Protein 2QJC (pdb70)

Solvent-accessible surface area: 10169 Å² total

Sequence (219 aa):
YANVVTLPNVTGRVIIVGDIHGCRAQLEDLLRAVSFKQGSDTLVAVGDLVNKGPDSFGVVRLLKRLGAYSVLGNHDAKLLKLVKKLSLAPLAQSIPTDVETYLSQLPHIIRIPAHNVVAHAGLHPQRPVDRQYEDEVTTRNLIEKVTLTATEETNDGGKPWASWRGPETVVFGHDARRGLQEQYKPLAIGLDSRCVYGGRLSAAVFPGGCIISVPGWNG

CATH classification: 3.60.21.10

Nearest PDB structures (foldseek):
  2qjc-assembly1_A  TM=1.005E+00  e=2.134E-47  Trypanosoma brucei
  2dfj-assembly1_B  TM=8.388E-01  e=1.064E-12  Shigella flexneri 2a
  1g5b-assembly2_B  TM=6.734E-01  e=1.257E-10  Lambdavirus lambda
  7zr5-assembly1_P  TM=6.415E-01  e=4.224E-07  Homo sapiens
  3icf-assembly1_B  TM=6.037E-01  e=2.418E-07  Saccharomyces cerevisiae

B-factor: mean 34.61, std 9.11, range [14.85, 97.47]

Radius of gyration: 16.24 Å; Cα contacts (8 Å, |Δi|>4): 522; chains: 1; bounding box: 41×39×41 Å

Foldseek 3Di:
DFFEAEDAPPQFKEKEWAAQAQVVVFVVVVCVQVVPDQVGYAYEYQENLHHLYD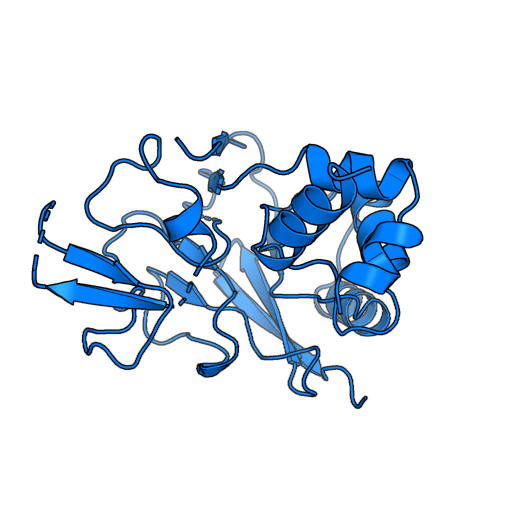GSPVSQVVCVVSVHAYAYAVLLVVLLVCLVVCVSCVVSVPDDDVSSVSSVPHTQYYHYPSQLEHGAQDFQQVDDPVPTDDVQRRAFFWPADVRIDGDNDCVVPGDGRLVHDDVGEYEYEHPCVVAWDDPNPPNYTYQHNPQSVFGWMWMFMPPVRDITIDTHDPD

Organism: Trypanosoma brucei brucei (strain 927/4 GUTat10.1) (NCBI:txid185431)

Structure (mmCIF, N/CA/C/O backbone):
data_2QJC
#
_entry.id   2QJC
#
_cell.length_a   45.662
_cell.length_b   62.207
_cell.length_c   81.296
_cell.angle_alpha   90.00
_cell.angle_beta   90.00
_cell.angle_gamma   90.00
#
_symmetry.space_group_name_H-M   'P 21 21 21'
#
loop_
_entity.id
_entity.type
_entity.pdbx_description
1 polymer 'Diadenosine tetraphosphatase, putative'
2 non-polymer 'MANGANESE (II) ION'
3 non-polymer 'PHOSPHATE ION'
4 water water
#
loop_
_atom_site.group_PDB
_atom_site.id
_atom_site.type_symbol
_atom_site.label_atom_id
_atom_site.label_alt_id
_atom_site.label_comp_id
_atom_site.label_asym_id
_atom_site.label_entity_id
_atom_site.label_seq_id
_atom_site.pdbx_PDB_ins_code
_atom_site.Cartn_x
_atom_site.Cartn_y
_atom_site.Cartn_z
_atom_site.occupancy
_atom_site.B_iso_or_equiv
_atom_site.auth_seq_id
_atom_site.auth_comp_id
_atom_site.auth_asym_id
_atom_site.auth_atom_id
_atom_site.pdbx_PDB_model_num
ATOM 1 N N . TYR A 1 8 ? 12.446 41.284 35.520 1.00 46.61 8 TYR A N 1
ATOM 2 C CA . TYR A 1 8 ? 11.404 40.809 34.565 1.00 45.42 8 TYR A CA 1
ATOM 3 C C . TYR A 1 8 ? 12.026 40.330 33.251 1.00 43.87 8 TYR A C 1
ATOM 4 O O . TYR A 1 8 ? 13.250 40.334 33.084 1.00 43.56 8 TYR A O 1
ATOM 13 N N . ALA A 1 9 ? 11.166 39.927 32.320 1.00 41.08 9 ALA A N 1
ATOM 14 C CA . ALA A 1 9 ? 11.593 39.455 31.006 1.00 38.57 9 ALA A CA 1
ATOM 15 C C . ALA A 1 9 ? 12.274 40.582 30.229 1.00 36.05 9 ALA A C 1
ATOM 16 O O . ALA A 1 9 ? 11.846 41.733 30.284 1.00 33.91 9 ALA A O 1
ATOM 18 N N . ASN A 1 10 ? 13.326 40.239 29.494 1.00 36.63 10 ASN A N 1
ATOM 19 C CA . ASN A 1 10 ? 14.089 41.219 28.719 1.00 37.95 10 ASN A CA 1
ATOM 20 C C . ASN A 1 10 ? 13.449 41.585 27.378 1.00 37.11 10 ASN A C 1
ATOM 21 O O . ASN A 1 10 ? 13.119 40.709 26.568 1.00 36.90 10 ASN A O 1
ATOM 26 N N . VAL A 1 11 ? 13.294 42.890 27.157 1.00 34.91 11 VAL A N 1
ATOM 27 C CA . VAL A 1 11 ? 12.679 43.430 25.945 1.00 33.93 11 VAL A CA 1
ATOM 28 C C . VAL A 1 11 ? 13.640 44.191 25.022 1.00 34.08 11 VAL A C 1
ATOM 29 O O . VAL A 1 11 ? 14.401 45.049 25.467 1.00 33.96 11 VAL A O 1
ATOM 33 N N . VAL A 1 12 ? 13.585 43.870 23.732 1.00 33.66 12 VAL A N 1
ATOM 34 C CA . VAL A 1 12 ? 14.412 44.524 22.718 1.00 32.90 12 VAL A CA 1
ATOM 35 C C . VAL A 1 12 ? 13.482 45.241 21.732 1.00 32.84 12 VAL A C 1
ATOM 36 O O . VAL A 1 12 ? 12.501 44.661 21.263 1.00 32.56 12 VAL A O 1
ATOM 40 N N . THR A 1 13 ? 13.783 46.502 21.435 1.00 32.20 13 THR A N 1
ATOM 41 C CA . THR A 1 13 ? 12.972 47.292 20.512 1.00 32.05 13 THR A CA 1
ATOM 42 C C . THR A 1 13 ? 13.747 47.681 19.249 1.00 32.42 13 THR A C 1
ATOM 43 O O . THR A 1 13 ? 14.886 48.139 19.323 1.00 30.70 13 THR A O 1
ATOM 47 N N . LEU A 1 14 ? 13.113 47.498 18.093 1.00 32.17 14 LEU A N 1
ATOM 48 C CA . LEU A 1 14 ? 13.733 47.805 16.806 1.00 32.82 14 LEU A CA 1
ATOM 49 C C . LEU A 1 14 ? 12.937 48.856 16.011 1.00 32.49 14 LEU A C 1
ATOM 50 O O . LEU A 1 14 ? 12.252 48.532 15.039 1.00 31.96 14 LEU A O 1
ATOM 55 N N . PRO A 1 15 ? 13.022 50.134 16.418 1.00 32.63 15 PRO A N 1
ATOM 56 C CA . PRO A 1 15 ? 12.302 51.216 15.740 1.00 33.65 15 PRO A CA 1
ATOM 57 C C . PRO A 1 15 ? 12.696 51.481 14.289 1.00 34.80 15 PRO A C 1
ATOM 58 O O . PRO A 1 15 ? 11.876 51.949 13.494 1.00 33.62 15 PRO A O 1
ATOM 62 N N . ASN A 1 16 ? 13.942 51.167 13.947 1.00 36.19 16 ASN A N 1
ATOM 63 C CA . ASN A 1 16 ? 14.460 51.396 12.601 1.00 37.93 16 ASN A CA 1
ATOM 64 C C . ASN A 1 16 ? 14.113 50.326 11.568 1.00 37.87 16 ASN A C 1
ATOM 65 O O . ASN A 1 16 ? 14.347 50.523 10.378 1.00 39.22 16 ASN A O 1
ATOM 70 N N . VAL A 1 17 ? 13.571 49.194 12.007 1.00 36.76 17 VAL A N 1
ATOM 71 C CA . VAL A 1 17 ? 13.213 48.135 11.063 1.00 34.52 17 VAL A CA 1
ATOM 72 C C . VAL A 1 17 ? 11.865 48.448 10.419 1.00 34.70 17 VAL A C 1
ATOM 73 O O . VAL A 1 17 ? 10.807 48.130 10.965 1.00 34.44 17 VAL A O 1
ATOM 77 N N . THR A 1 18 ? 11.921 49.081 9.251 1.00 34.31 18 THR A N 1
ATOM 78 C CA . THR A 1 18 ? 10.728 49.475 8.507 1.00 34.91 18 THR A CA 1
ATOM 79 C C . THR A 1 18 ? 10.579 48.687 7.207 1.00 34.12 18 THR A C 1
ATOM 80 O O . THR A 1 18 ? 9.578 48.816 6.507 1.00 35.12 18 THR A O 1
ATOM 84 N N . GLY A 1 19 ? 11.586 47.884 6.881 1.00 33.47 19 GLY A N 1
ATOM 85 C CA . GLY A 1 19 ? 11.517 47.082 5.678 1.00 30.09 19 GLY A CA 1
ATOM 86 C C . GLY A 1 19 ? 10.669 45.847 5.928 1.00 30.06 19 GLY A C 1
ATOM 87 O O . GLY A 1 19 ? 9.948 45.764 6.923 1.00 27.58 19 GLY A O 1
ATOM 88 N N . ARG A 1 20 ? 10.757 44.885 5.019 1.00 28.94 20 ARG A N 1
ATOM 89 C CA . ARG A 1 20 ? 10.008 43.641 5.109 1.00 29.11 20 ARG A CA 1
ATOM 90 C C . ARG A 1 20 ? 10.532 42.781 6.270 1.00 28.70 20 ARG A C 1
ATOM 91 O O . ARG A 1 20 ? 11.745 42.622 6.440 1.00 30.71 20 ARG A O 1
ATOM 99 N N . VAL A 1 21 ? 9.618 42.227 7.067 1.00 27.91 21 VAL A N 1
ATOM 100 C CA . VAL A 1 21 ? 10.004 41.400 8.209 1.00 26.19 21 VAL A CA 1
ATOM 101 C C . VAL A 1 21 ? 9.400 39.996 8.148 1.00 26.63 21 VAL A C 1
ATOM 102 O O . VAL A 1 21 ? 8.206 39.828 7.923 1.00 24.59 21 VAL A O 1
ATOM 106 N N . ILE A 1 22 ? 10.246 38.992 8.365 1.00 28.04 22 ILE A N 1
ATOM 107 C CA . ILE A 1 22 ? 9.830 37.601 8.321 1.00 26.46 22 ILE A CA 1
ATOM 108 C C . ILE A 1 22 ? 9.998 36.958 9.701 1.00 25.34 22 ILE A C 1
ATOM 109 O O . ILE A 1 22 ? 11.094 36.906 10.249 1.00 27.03 22 ILE A O 1
ATOM 114 N N . ILE A 1 23 ? 8.890 36.485 10.257 1.00 23.70 23 ILE A N 1
ATOM 115 C CA . ILE A 1 23 ? 8.874 35.865 11.577 1.00 22.56 23 ILE A CA 1
ATOM 116 C C . ILE A 1 23 ? 8.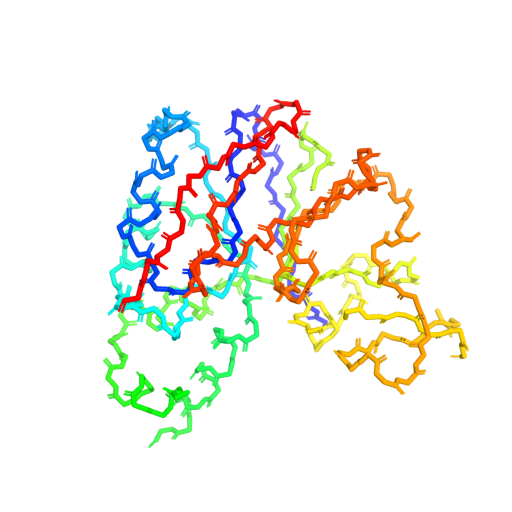540 34.383 11.423 1.00 22.06 23 ILE A C 1
ATOM 117 O O . ILE A 1 23 ? 7.484 34.022 10.876 1.00 18.89 23 ILE A O 1
ATOM 122 N N . VAL A 1 24 ? 9.442 33.532 11.909 1.00 21.38 24 VAL A N 1
ATOM 123 C CA . VAL A 1 24 ? 9.283 32.082 11.778 1.00 21.96 24 VAL A CA 1
ATOM 124 C C . VAL A 1 24 ? 8.980 31.315 13.067 1.00 20.16 24 VAL A C 1
ATOM 125 O O . VAL A 1 24 ? 9.445 31.680 14.147 1.00 22.03 24 VAL A O 1
ATOM 129 N N . GLY A 1 25 ? 8.168 30.265 12.929 1.00 21.45 25 GLY A N 1
ATOM 130 C CA . GLY A 1 25 ? 7.767 29.436 14.057 1.00 21.03 25 GLY A CA 1
ATOM 131 C C . GLY A 1 25 ? 8.853 28.511 14.578 1.00 23.28 25 GLY A C 1
ATOM 132 O O . GLY A 1 25 ? 9.997 28.565 14.116 1.00 22.65 25 GLY A O 1
ATOM 133 N N . ASP A 1 26 ? 8.492 27.652 15.533 1.00 23.75 26 ASP A N 1
ATOM 134 C CA . ASP A 1 26 ? 9.447 26.728 16.154 1.00 25.35 26 ASP A CA 1
ATOM 135 C C . ASP A 1 26 ? 10.250 25.931 15.124 1.00 24.31 26 ASP A C 1
ATOM 136 O O . ASP A 1 26 ? 9.688 25.159 14.349 1.00 23.62 26 ASP A O 1
ATOM 141 N N . ILE A 1 27 ? 11.568 26.121 15.130 1.00 26.13 27 ILE A N 1
ATOM 142 C CA . ILE A 1 27 ? 12.456 25.423 14.194 1.00 29.15 27 ILE A CA 1
ATOM 143 C C . ILE A 1 27 ? 12.937 24.056 14.720 1.00 29.16 27 ILE A C 1
ATOM 144 O O . ILE A 1 27 ? 12.974 23.071 13.978 1.00 29.05 27 ILE A O 1
ATOM 149 N N . HIS A 1 28 ? 13.303 23.999 15.996 1.00 28.89 28 HIS A N 1
ATOM 150 C CA . HIS A 1 28 ? 13.745 22.747 16.605 1.00 32.10 28 HIS A CA 1
ATOM 151 C C . HIS A 1 28 ? 14.732 21.950 15.746 1.00 31.27 28 HIS A C 1
ATOM 152 O O . HIS A 1 28 ? 14.456 20.811 15.367 1.00 32.94 28 HIS A O 1
ATOM 159 N N . GLY A 1 29 ? 15.869 22.559 15.433 1.00 31.42 29 GLY A N 1
ATOM 160 C CA . GLY A 1 29 ? 16.887 21.887 14.644 1.00 31.63 29 GLY A CA 1
ATOM 161 C C . GLY A 1 29 ? 16.543 21.426 13.236 1.00 31.77 29 GLY A C 1
ATOM 162 O O . GLY A 1 29 ? 17.306 20.653 12.656 1.00 32.86 29 GLY A O 1
ATOM 163 N N . CYS A 1 30 ? 15.417 21.870 12.678 1.00 30.87 30 CYS A N 1
ATOM 164 C CA . CYS A 1 30 ? 15.051 21.468 11.315 1.00 31.21 30 CYS A CA 1
ATOM 165 C C . CYS A 1 30 ? 15.621 22.456 10.293 1.00 31.59 30 CYS A C 1
ATOM 166 O O . CYS A 1 30 ? 14.878 23.215 9.657 1.00 29.95 30 CYS A O 1
ATOM 169 N N . ARG A 1 31 ? 16.944 22.427 10.142 1.00 32.14 31 ARG A N 1
ATOM 170 C CA . ARG A 1 31 ? 17.663 23.319 9.227 1.00 34.23 31 ARG A CA 1
ATOM 171 C C . ARG A 1 31 ? 17.219 23.223 7.771 1.00 34.55 31 ARG A C 1
ATOM 172 O O . ARG A 1 31 ? 17.003 24.243 7.110 1.00 34.97 31 ARG A O 1
ATOM 180 N N . ALA A 1 32 ? 17.097 22.002 7.262 1.00 34.73 32 ALA A N 1
ATOM 181 C CA . ALA A 1 32 ? 16.681 21.816 5.876 1.00 36.58 32 ALA A CA 1
ATOM 182 C C . ALA A 1 32 ? 15.366 22.549 5.638 1.00 37.23 32 ALA A C 1
ATOM 183 O O . ALA A 1 32 ? 15.204 23.251 4.635 1.00 35.45 32 ALA A O 1
ATOM 185 N N . GLN A 1 33 ? 14.436 22.380 6.578 1.00 37.49 33 GLN A N 1
ATOM 186 C CA . GLN A 1 33 ? 13.122 23.010 6.512 1.00 36.75 33 GLN A CA 1
ATOM 187 C C . GLN A 1 33 ? 13.205 24.538 6.541 1.00 35.65 33 GLN A C 1
ATOM 188 O O . GLN A 1 33 ? 12.438 25.219 5.861 1.00 35.53 33 GLN A O 1
ATOM 194 N N . LEU A 1 34 ? 14.126 25.075 7.334 1.00 35.43 34 LEU A N 1
ATOM 195 C CA . LEU A 1 34 ? 14.292 26.522 7.416 1.00 34.58 34 LEU A CA 1
ATOM 196 C C . LEU A 1 34 ? 14.785 27.046 6.060 1.00 36.19 34 LEU A C 1
ATOM 197 O O . LEU A 1 34 ? 14.312 28.073 5.571 1.00 33.90 34 LEU A O 1
ATOM 202 N N . GLU A 1 35 ? 15.734 26.335 5.454 1.00 36.58 35 GLU A N 1
ATOM 203 C CA . GLU A 1 35 ? 16.260 26.734 4.148 1.00 38.19 35 GLU A CA 1
ATOM 204 C C . GLU A 1 35 ? 15.134 26.772 3.121 1.00 38.26 35 GLU A C 1
ATOM 205 O O . GLU A 1 35 ? 15.046 27.698 2.315 1.00 38.84 35 GLU A O 1
ATOM 211 N N . ASP A 1 36 ? 14.272 25.760 3.153 1.00 39.60 36 ASP A N 1
ATOM 212 C CA . ASP A 1 36 ? 13.158 25.698 2.215 1.00 40.27 36 ASP A CA 1
ATOM 213 C C . ASP A 1 36 ? 12.216 26.874 2.442 1.00 39.35 36 ASP A C 1
ATOM 214 O O . ASP A 1 36 ? 11.699 27.458 1.490 1.00 39.55 36 ASP A O 1
ATOM 219 N N . LEU A 1 37 ? 11.994 27.222 3.705 1.00 37.93 37 LEU A N 1
ATOM 220 C CA . LEU A 1 37 ? 11.105 28.332 4.024 1.00 36.16 37 LEU A CA 1
ATOM 221 C C . LEU A 1 37 ? 11.684 29.654 3.517 1.00 35.09 37 LEU A C 1
ATOM 222 O O . LEU A 1 37 ? 10.952 30.503 3.008 1.00 33.57 37 LEU A O 1
ATOM 227 N N . LEU A 1 38 ? 12.995 29.826 3.653 1.00 34.71 38 LEU A N 1
ATOM 228 C CA . LEU A 1 38 ? 13.636 31.052 3.197 1.00 35.89 38 LEU A CA 1
ATOM 229 C C . LEU A 1 38 ? 13.488 31.204 1.683 1.00 38.20 38 LEU A C 1
ATOM 230 O O . LEU A 1 38 ? 13.255 32.312 1.180 1.00 38.49 38 LEU A O 1
ATOM 235 N N . ARG A 1 39 ? 13.620 30.094 0.957 1.00 37.71 39 ARG A N 1
ATOM 236 C CA . ARG A 1 39 ? 13.443 30.119 -0.491 1.00 37.56 39 ARG A CA 1
ATOM 237 C C . ARG A 1 39 ? 11.968 30.365 -0.773 1.00 38.08 39 ARG A C 1
ATOM 238 O O . ARG A 1 39 ? 11.614 31.036 -1.742 1.00 38.86 39 ARG A O 1
ATOM 246 N N . ALA A 1 40 ? 11.111 29.823 0.089 1.00 37.76 40 ALA A N 1
ATOM 247 C CA . ALA A 1 40 ? 9.668 29.966 -0.064 1.00 38.93 40 ALA A CA 1
ATOM 248 C C . ALA A 1 40 ? 9.149 31.398 0.122 1.00 40.61 40 ALA A C 1
ATOM 249 O O . ALA A 1 40 ? 8.018 31.705 -0.269 1.00 40.90 40 ALA A O 1
ATOM 251 N N . VAL A 1 41 ? 9.952 32.270 0.723 1.00 40.63 41 VAL A N 1
ATOM 252 C CA . VAL A 1 41 ? 9.523 33.655 0.915 1.00 41.20 41 VAL A CA 1
ATOM 253 C C . VAL A 1 41 ? 10.409 34.601 0.113 1.00 42.54 41 VAL A C 1
ATOM 254 O O . VAL A 1 41 ? 10.209 35.816 0.133 1.00 43.08 41 VAL A O 1
ATOM 258 N N . SER A 1 42 ? 11.393 34.034 -0.582 1.00 42.93 42 SER A N 1
ATOM 259 C CA . SER A 1 42 ? 12.323 34.816 -1.390 1.00 43.86 42 SER A CA 1
ATOM 260 C C . SER A 1 42 ? 13.107 35.775 -0.502 1.00 43.42 42 SER A C 1
ATOM 261 O O . SER A 1 42 ? 13.179 36.977 -0.769 1.00 41.91 42 SER A O 1
ATOM 264 N N . PHE A 1 43 ? 13.691 35.222 0.557 1.00 42.93 43 PHE A N 1
ATOM 265 C CA . PHE A 1 43 ? 14.480 35.984 1.516 1.00 41.07 43 PHE A CA 1
ATOM 266 C C . PHE A 1 43 ? 15.643 36.695 0.827 1.00 42.71 43 PHE A C 1
ATOM 267 O O . PHE A 1 43 ? 16.429 36.070 0.114 1.00 40.70 43 PHE A O 1
ATOM 275 N N . LYS A 1 44 ? 15.754 38.003 1.055 1.00 43.81 44 LYS A N 1
ATOM 276 C CA . LYS A 1 44 ? 16.819 38.798 0.451 1.00 44.31 44 LYS A CA 1
ATOM 277 C C . LYS A 1 44 ? 17.725 39.380 1.521 1.00 43.22 44 LYS A C 1
ATOM 278 O O . LYS A 1 44 ? 17.457 40.457 2.057 1.00 43.30 44 LYS A O 1
ATOM 284 N N . GLN A 1 45 ? 18.797 38.665 1.835 1.00 42.68 45 GLN A N 1
ATOM 285 C CA . GLN A 1 45 ? 19.742 39.114 2.849 1.00 44.16 45 GLN A CA 1
ATOM 286 C C . GLN A 1 45 ? 20.099 40.584 2.639 1.00 43.48 45 GLN A C 1
ATOM 287 O O . GLN A 1 45 ? 20.186 41.055 1.507 1.00 43.76 45 GLN A O 1
ATOM 293 N N . GLY A 1 46 ? 20.307 41.308 3.732 1.00 43.68 46 GLY A N 1
ATOM 294 C CA . GLY A 1 46 ? 20.646 42.715 3.623 1.00 43.52 46 GLY A CA 1
ATOM 295 C C . GLY A 1 46 ? 19.411 43.583 3.464 1.00 43.46 46 GLY A C 1
ATOM 296 O O . GLY A 1 46 ? 19.432 44.767 3.794 1.00 43.80 46 GLY A O 1
ATOM 297 N N . SER A 1 47 ? 18.337 42.994 2.947 1.00 44.19 47 SER A N 1
ATOM 298 C CA . SER A 1 47 ? 17.080 43.708 2.748 1.00 43.83 47 SER A CA 1
ATOM 299 C C . SER A 1 47 ? 16.064 43.324 3.814 1.00 42.36 47 SER A C 1
ATOM 300 O O . SER A 1 47 ? 15.655 44.155 4.626 1.00 43.00 47 SER A O 1
ATOM 303 N N . ASP A 1 48 ? 15.648 42.062 3.804 1.00 40.65 48 ASP A N 1
ATOM 304 C CA . ASP A 1 48 ? 14.677 41.584 4.780 1.00 37.36 48 ASP A CA 1
ATOM 305 C C . ASP A 1 48 ? 15.329 41.358 6.137 1.00 35.68 48 ASP A C 1
ATOM 306 O O . ASP A 1 48 ? 16.552 41.247 6.248 1.00 33.65 48 ASP A O 1
ATOM 311 N N . THR A 1 49 ? 14.492 41.296 7.166 1.00 33.95 49 THR A N 1
ATOM 312 C CA . THR A 1 49 ? 14.950 41.047 8.521 1.00 31.76 49 THR A CA 1
ATOM 313 C C . THR A 1 49 ? 14.254 39.762 8.939 1.00 31.45 49 THR A C 1
ATOM 314 O O . THR A 1 49 ? 13.061 39.581 8.683 1.00 31.39 49 THR A O 1
ATOM 318 N N . LEU A 1 50 ? 15.001 38.861 9.559 1.00 29.48 50 LEU A N 1
ATOM 319 C CA . LEU A 1 50 ? 14.438 37.589 9.990 1.00 29.06 50 LEU A CA 1
ATOM 320 C C . LEU A 1 50 ? 14.347 37.546 11.515 1.00 25.71 50 LEU A C 1
ATOM 321 O O . LEU A 1 50 ? 15.277 37.957 12.210 1.00 22.79 50 LEU A O 1
ATOM 326 N N . VAL A 1 51 ? 13.216 37.073 12.029 1.00 23.62 51 VAL A N 1
ATOM 327 C CA . VAL A 1 51 ? 13.022 36.967 13.478 1.00 24.08 51 VAL A CA 1
ATOM 328 C C . VAL A 1 51 ? 12.393 35.616 13.835 1.00 22.02 51 VAL A C 1
ATOM 329 O O . VAL A 1 51 ? 11.324 35.279 13.333 1.00 23.08 51 VAL A O 1
ATOM 333 N N . ALA A 1 52 ? 13.059 34.846 14.692 1.00 21.10 52 ALA A N 1
ATOM 334 C CA . ALA A 1 52 ? 12.543 33.546 15.127 1.00 21.17 52 ALA A CA 1
ATOM 335 C C . ALA A 1 52 ? 11.764 33.681 16.436 1.00 21.67 52 ALA A C 1
ATOM 336 O O . ALA A 1 52 ? 12.010 34.598 17.217 1.00 22.50 52 ALA A O 1
ATOM 338 N N . VAL A 1 53 ? 10.827 32.767 16.677 1.00 24.03 53 VAL A N 1
ATOM 339 C CA . VAL A 1 53 ? 10.034 32.795 17.905 1.00 21.24 53 VAL A CA 1
ATOM 340 C C . VAL A 1 53 ? 10.705 31.973 19.018 1.00 22.16 53 VAL A C 1
ATOM 341 O O . VAL A 1 53 ? 10.169 31.832 20.120 1.00 20.34 53 VAL A O 1
ATOM 345 N N . GLY A 1 54 ? 11.884 31.432 18.729 1.00 22.77 54 GLY A N 1
ATOM 346 C CA . GLY A 1 54 ? 12.580 30.652 19.735 1.00 21.99 54 GLY A CA 1
ATOM 347 C C . GLY A 1 54 ? 12.406 29.160 19.550 1.00 22.94 54 GLY A C 1
ATOM 348 O O . GLY A 1 54 ? 11.668 28.725 18.667 1.00 22.21 54 GLY A O 1
ATOM 349 N N . ASP A 1 55 ? 13.066 28.379 20.403 1.00 23.03 55 ASP A N 1
ATOM 350 C CA . ASP A 1 55 ? 13.016 26.924 20.316 1.00 24.01 55 ASP A CA 1
ATOM 351 C C . ASP A 1 55 ? 13.751 26.556 19.036 1.00 24.27 55 ASP A C 1
ATOM 352 O O . ASP A 1 55 ? 13.219 25.890 18.146 1.00 26.42 55 ASP A O 1
ATOM 357 N N . LEU A 1 56 ? 14.993 27.021 18.964 1.00 26.13 56 LEU A N 1
ATOM 358 C CA . LEU A 1 56 ? 15.863 26.784 17.823 1.00 27.58 56 LEU A CA 1
ATOM 359 C C . LEU A 1 56 ? 16.482 25.390 17.861 1.00 28.23 56 LEU A C 1
ATOM 360 O O . LEU A 1 56 ? 16.860 24.834 16.823 1.00 27.92 56 LEU A O 1
ATOM 365 N N . VAL A 1 57 ? 16.566 24.827 19.062 1.00 27.48 57 VAL A N 1
ATOM 366 C CA . VAL A 1 57 ? 17.190 23.523 19.258 1.00 30.24 57 VAL A CA 1
ATOM 367 C C . VAL A 1 57 ? 16.289 22.390 19.759 1.00 30.68 57 VAL A C 1
ATOM 368 O O . VAL A 1 57 ? 15.081 22.559 19.973 1.00 29.79 57 VAL A O 1
ATOM 372 N N . ASN A 1 58 ? 16.918 21.230 19.940 1.00 31.44 58 ASN A N 1
ATOM 373 C CA . ASN A 1 58 ? 16.269 20.021 20.437 1.00 31.92 58 ASN A CA 1
ATOM 374 C C . ASN A 1 58 ? 15.272 19.399 19.460 1.00 32.44 58 ASN A C 1
ATOM 375 O O . ASN A 1 58 ? 14.647 20.096 18.654 1.00 29.74 58 ASN A O 1
ATOM 380 N N . LYS A 1 59 ? 15.154 18.074 19.543 1.00 31.13 59 LYS A N 1
ATOM 381 C CA . LYS A 1 59 ? 14.251 17.267 18.716 1.00 33.78 59 LYS A CA 1
ATOM 382 C C . LYS A 1 59 ? 14.674 17.079 17.257 1.00 33.36 59 LYS A C 1
ATOM 383 O O . LYS A 1 59 ? 14.643 15.962 16.738 1.00 31.53 59 LYS A O 1
ATOM 389 N N . GLY A 1 60 ? 15.051 18.172 16.601 1.00 33.90 60 GLY A N 1
ATOM 390 C CA . GLY A 1 60 ? 15.459 18.108 15.207 1.00 35.02 60 GLY A CA 1
ATOM 391 C C . GLY A 1 60 ? 16.832 17.507 14.975 1.00 35.17 60 GLY A C 1
ATOM 392 O O . GLY A 1 60 ? 17.607 17.343 15.917 1.00 34.44 60 GLY A O 1
ATOM 393 N N . PRO A 1 61 ? 17.169 17.180 13.719 1.00 35.80 61 PRO A N 1
ATOM 394 C CA . PRO A 1 61 ? 18.469 16.587 13.387 1.00 36.34 61 PRO A CA 1
ATOM 395 C C . PRO A 1 61 ? 19.685 17.505 13.502 1.00 36.71 61 PRO A C 1
ATOM 396 O O . PRO A 1 61 ? 20.780 17.043 13.826 1.00 36.78 61 PRO A O 1
ATOM 400 N N . ASP A 1 62 ? 19.510 18.801 13.262 1.00 37.23 62 ASP A N 1
ATOM 401 C CA . ASP A 1 62 ? 20.653 19.701 13.332 1.00 36.91 62 ASP A CA 1
ATOM 402 C C . ASP A 1 62 ? 20.451 21.008 14.102 1.00 38.24 62 ASP A C 1
ATOM 403 O O . ASP A 1 62 ? 20.287 22.077 13.505 1.00 37.64 62 ASP A O 1
ATOM 408 N N . SER A 1 63 ? 20.493 20.921 15.431 1.00 36.78 63 SER A N 1
ATOM 409 C CA . SER A 1 63 ? 20.326 22.099 16.276 1.00 36.28 63 SER A CA 1
ATOM 410 C C . SER A 1 63 ? 21.427 23.128 16.037 1.00 36.37 63 SER A C 1
ATOM 411 O O . SER A 1 63 ? 21.154 24.320 15.906 1.00 35.88 63 SER A O 1
ATOM 414 N N . PHE A 1 64 ? 22.668 22.656 15.976 1.00 35.91 64 PHE A N 1
ATOM 415 C CA . PHE A 1 64 ? 23.819 23.529 15.779 1.00 36.16 64 PHE A CA 1
ATOM 416 C C . PHE A 1 64 ? 23.831 24.287 14.451 1.00 35.68 64 PHE A C 1
ATOM 417 O O . PHE A 1 64 ? 24.195 25.464 14.407 1.00 34.34 64 PHE A O 1
ATOM 425 N N . GLY A 1 65 ? 23.433 23.615 13.376 1.00 35.61 65 GLY A N 1
ATOM 426 C CA . GLY A 1 65 ? 23.407 24.258 12.075 1.00 36.26 65 GLY A CA 1
ATOM 427 C C . GLY A 1 65 ? 22.359 25.351 12.006 1.00 36.76 65 GLY A C 1
ATOM 428 O O . GLY A 1 65 ? 22.561 26.383 11.363 1.00 37.32 65 GLY A O 1
ATOM 429 N N . VAL A 1 66 ? 21.233 25.119 12.674 1.00 35.50 66 VAL A N 1
ATOM 430 C CA . VAL A 1 66 ? 20.140 26.080 12.713 1.00 32.61 66 VAL A CA 1
ATOM 431 C C . VAL A 1 66 ? 20.599 27.397 13.316 1.00 31.98 66 VAL A C 1
ATOM 432 O O . VAL A 1 66 ? 20.343 28.469 12.764 1.00 32.66 66 VAL A O 1
ATOM 436 N N . VAL A 1 67 ? 21.282 27.304 14.451 1.00 30.64 67 VAL A N 1
ATOM 437 C CA . VAL A 1 67 ? 21.752 28.478 15.162 1.00 31.05 67 VAL A CA 1
ATOM 438 C C . VAL A 1 67 ? 22.859 29.218 14.432 1.00 33.18 67 VAL A C 1
ATOM 439 O O . VAL A 1 67 ? 22.913 30.450 14.467 1.00 33.83 67 VAL A O 1
ATOM 443 N N . ARG A 1 68 ? 23.734 28.472 13.764 1.00 34.59 68 ARG A N 1
ATOM 444 C CA . ARG A 1 68 ? 24.831 29.078 13.014 1.00 36.67 68 ARG A CA 1
ATOM 445 C C . ARG A 1 68 ? 24.329 29.765 11.748 1.00 35.12 68 ARG A C 1
ATOM 446 O O . ARG A 1 68 ? 24.890 30.766 11.316 1.00 36.86 68 ARG A O 1
ATOM 454 N N . LEU A 1 69 ? 23.277 29.217 11.154 1.00 34.29 69 LEU A N 1
ATOM 455 C CA . LEU A 1 69 ? 22.694 29.807 9.961 1.00 34.87 69 LEU A CA 1
ATOM 456 C C . LEU A 1 69 ? 22.096 31.162 10.337 1.00 35.56 69 LEU A C 1
ATOM 457 O O . LEU A 1 69 ? 22.336 32.173 9.670 1.00 34.39 69 LEU A O 1
ATOM 462 N N . LEU A 1 70 ? 21.314 31.177 11.411 1.00 37.24 70 LEU A N 1
ATOM 463 C CA . LEU A 1 70 ? 20.689 32.411 11.872 1.00 39.10 70 LEU A CA 1
ATOM 464 C C . LEU A 1 70 ? 21.746 33.456 12.219 1.00 39.85 70 LEU A C 1
ATOM 465 O O . LEU A 1 70 ? 21.556 34.651 11.965 1.00 39.56 70 LEU A O 1
ATOM 470 N N . LYS A 1 71 ? 22.860 33.003 12.789 1.00 40.83 71 LYS A N 1
ATOM 471 C CA . LYS A 1 71 ? 23.955 33.899 13.156 1.00 42.52 71 LYS A CA 1
ATOM 472 C C . LYS A 1 71 ? 24.590 34.557 11.925 1.00 43.31 71 LYS A C 1
ATOM 473 O O . LYS A 1 71 ? 24.739 35.777 11.876 1.00 41.75 71 LYS A O 1
ATOM 479 N N . ARG A 1 72 ? 24.961 33.749 10.933 1.00 44.27 72 ARG A N 1
ATOM 480 C CA . ARG A 1 72 ? 25.581 34.282 9.724 1.00 45.56 72 ARG A CA 1
ATOM 481 C C . ARG A 1 72 ? 24.623 35.209 8.979 1.00 44.47 72 ARG A C 1
ATOM 482 O O . ARG A 1 72 ? 25.057 36.107 8.257 1.00 44.80 72 ARG A O 1
ATOM 490 N N . LEU A 1 73 ? 23.321 34.995 9.154 1.00 43.41 73 LEU A N 1
ATOM 491 C CA . LEU A 1 73 ? 22.318 35.826 8.488 1.00 41.67 73 LEU A CA 1
ATOM 492 C C . LEU A 1 73 ? 22.006 37.117 9.231 1.00 39.15 73 LEU A C 1
ATOM 493 O O . LEU A 1 73 ? 21.317 37.988 8.704 1.00 40.37 73 LEU A O 1
ATOM 498 N N . GLY A 1 74 ? 22.517 37.242 10.449 1.00 37.89 74 GLY A N 1
ATOM 499 C CA . GLY A 1 74 ? 22.255 38.436 11.237 1.00 36.58 74 GLY A CA 1
ATOM 500 C C . GLY A 1 74 ? 20.828 38.433 11.761 1.00 34.32 74 GLY A C 1
ATOM 501 O O . GLY A 1 74 ? 20.305 39.461 12.190 1.00 33.20 74 GLY A O 1
ATOM 502 N N . ALA A 1 75 ? 20.208 37.258 11.736 1.00 32.55 75 ALA A N 1
ATOM 503 C CA . ALA A 1 75 ? 18.830 37.080 12.186 1.00 30.66 75 ALA A CA 1
ATOM 504 C C . ALA A 1 75 ? 18.616 37.247 13.688 1.00 29.83 75 ALA A C 1
ATOM 505 O O . ALA A 1 75 ? 19.509 36.972 14.497 1.00 29.39 75 ALA A O 1
ATOM 507 N N . TYR A 1 76 ? 17.414 37.693 14.050 1.00 28.70 76 TYR A N 1
ATOM 508 C CA . TYR A 1 76 ? 17.025 37.879 15.448 1.00 27.36 76 TYR A CA 1
ATOM 509 C C . TYR A 1 76 ? 16.206 36.680 15.922 1.00 26.71 76 TYR A C 1
ATOM 510 O O . TYR A 1 76 ? 15.769 35.852 15.123 1.00 25.51 76 TYR A O 1
ATOM 519 N N . SER A 1 77 ? 15.993 36.603 17.228 1.00 27.38 77 SER A N 1
ATOM 520 C CA . SER A 1 77 ? 15.195 35.534 17.814 1.00 25.78 77 SER A CA 1
ATOM 521 C C . SER A 1 77 ? 14.957 35.785 19.285 1.00 26.67 77 SER A C 1
ATOM 522 O O . SER A 1 77 ? 15.813 36.358 19.972 1.00 26.12 77 SER A O 1
ATOM 525 N N . VAL A 1 78 ? 13.786 35.388 19.777 1.00 24.55 78 VAL A N 1
ATOM 526 C CA . VAL A 1 78 ? 13.554 35.528 21.200 1.00 23.38 78 VAL A CA 1
ATOM 527 C C . VAL A 1 78 ? 13.935 34.178 21.779 1.00 22.68 78 VAL A C 1
ATOM 528 O O . VAL A 1 78 ? 14.215 33.225 21.032 1.00 20.55 78 VAL A O 1
ATOM 532 N N . LEU A 1 79 ? 13.973 34.101 23.104 1.00 24.80 79 LEU A N 1
ATOM 533 C CA . LEU A 1 79 ? 14.349 32.868 23.784 1.00 24.53 79 LEU A CA 1
ATOM 534 C C . LEU A 1 79 ? 13.169 31.929 23.986 1.00 25.96 79 LEU A C 1
ATOM 535 O O . LEU A 1 79 ? 12.135 32.338 24.521 1.00 24.96 79 LEU A O 1
ATOM 540 N N . GLY A 1 80 ? 13.325 30.679 23.545 1.00 24.90 80 GLY A N 1
ATOM 541 C CA . GLY A 1 80 ? 12.271 29.683 23.706 1.00 25.36 80 GLY A CA 1
ATOM 542 C C . GLY A 1 80 ? 12.506 28.906 24.996 1.00 27.66 80 GLY A C 1
ATOM 543 O O . GLY A 1 8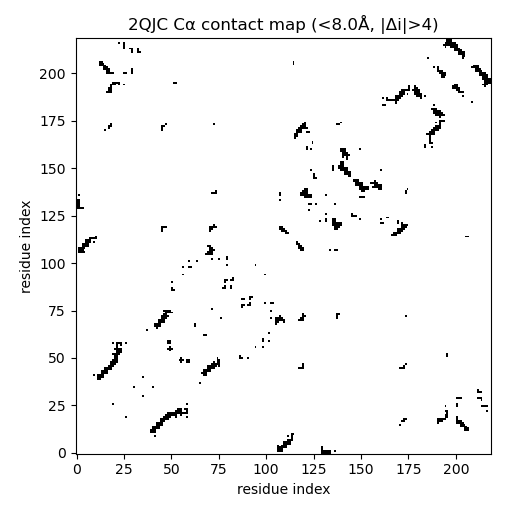0 ? 13.569 29.049 25.600 1.00 28.18 80 GLY A O 1
ATOM 544 N N . ASN A 1 81 ? 11.553 28.092 25.449 1.00 27.80 81 ASN A N 1
ATOM 545 C CA . ASN A 1 81 ? 11.796 27.383 26.705 1.00 27.40 81 ASN A CA 1
ATOM 546 C C . ASN A 1 81 ? 12.760 26.212 26.565 1.00 26.27 81 ASN A C 1
ATOM 547 O O . ASN A 1 81 ? 13.361 25.790 27.547 1.00 25.94 81 ASN A O 1
ATOM 552 N N . HIS A 1 82 ? 12.913 25.685 25.353 1.00 27.40 82 HIS A N 1
ATOM 553 C CA . HIS A 1 82 ? 13.859 24.595 25.138 1.00 27.78 82 HIS A CA 1
ATOM 554 C C . HIS A 1 82 ? 15.254 25.198 25.074 1.00 27.09 82 HIS A C 1
ATOM 555 O O . HIS A 1 82 ? 16.232 24.578 25.495 1.00 26.51 82 HIS A O 1
ATOM 562 N N . ASP A 1 83 ? 15.344 26.411 24.537 1.00 27.43 83 ASP A N 1
ATOM 563 C CA . ASP A 1 83 ? 16.622 27.101 24.470 1.00 28.74 83 ASP A CA 1
ATOM 564 C C . ASP A 1 83 ? 17.027 27.404 25.908 1.00 29.57 83 ASP A C 1
ATOM 565 O O . ASP A 1 83 ? 18.179 27.193 26.304 1.00 29.55 83 ASP A O 1
ATOM 570 N N . ALA A 1 84 ? 16.064 27.895 26.685 1.00 28.33 84 ALA A N 1
ATOM 571 C CA . ALA A 1 84 ? 16.299 28.257 28.083 1.00 29.29 84 ALA A CA 1
ATOM 572 C C . ALA A 1 84 ? 16.742 27.083 28.951 1.00 28.76 84 ALA A C 1
ATOM 573 O O . ALA A 1 84 ? 17.667 27.221 29.750 1.00 25.79 84 ALA A O 1
ATOM 575 N N . LYS A 1 85 ? 16.077 25.938 28.806 1.00 31.38 85 LYS A N 1
ATOM 576 C CA . LYS A 1 85 ? 16.424 24.764 29.602 1.00 34.02 85 LYS A CA 1
ATOM 577 C C . LYS A 1 85 ? 17.801 24.237 29.234 1.00 35.52 85 LYS A C 1
ATOM 578 O O . LYS A 1 85 ? 18.517 23.722 30.094 1.00 33.76 85 LYS A O 1
ATOM 584 N N . LEU A 1 86 ? 18.172 24.360 27.958 1.00 35.42 86 LEU A N 1
ATOM 585 C CA . LEU A 1 86 ? 19.485 23.894 27.513 1.00 35.54 86 LEU A CA 1
ATOM 586 C C . LEU A 1 86 ? 20.579 24.748 28.150 1.00 35.92 86 LEU A C 1
ATOM 587 O O . LEU A 1 86 ? 21.571 24.217 28.649 1.00 36.33 86 LEU A O 1
ATOM 592 N N . LEU A 1 87 ? 20.400 26.068 28.132 1.00 34.83 87 LEU A N 1
ATOM 593 C CA . LEU A 1 87 ? 21.385 26.968 28.728 1.00 35.94 87 LEU A CA 1
ATOM 594 C C . LEU A 1 87 ? 21.510 26.660 30.209 1.00 37.06 87 LEU A C 1
ATOM 595 O O . LEU A 1 87 ? 22.604 26.675 30.771 1.00 37.63 87 LEU A O 1
ATOM 600 N N . LYS A 1 88 ? 20.375 26.376 30.836 1.00 38.50 88 LYS A N 1
ATOM 601 C CA . LYS A 1 88 ? 20.351 26.056 32.252 1.00 40.85 88 LYS A CA 1
ATOM 602 C C . LYS A 1 88 ? 21.164 24.788 32.523 1.00 39.97 88 LYS A C 1
ATOM 603 O O . LYS A 1 88 ? 22.001 24.763 33.420 1.00 40.84 88 LYS A O 1
ATOM 609 N N . LEU A 1 89 ? 20.917 23.743 31.739 1.00 39.97 89 LEU A N 1
ATOM 610 C CA . LEU A 1 89 ? 21.628 22.477 31.892 1.00 40.55 89 LEU A CA 1
ATOM 611 C C . LEU A 1 89 ? 23.119 22.595 31.624 1.00 42.01 89 LEU A C 1
ATOM 612 O O . LEU A 1 89 ? 23.923 21.888 32.234 1.00 42.30 89 LEU A O 1
ATOM 617 N N . VAL A 1 90 ? 23.481 23.487 30.708 1.00 42.99 90 VAL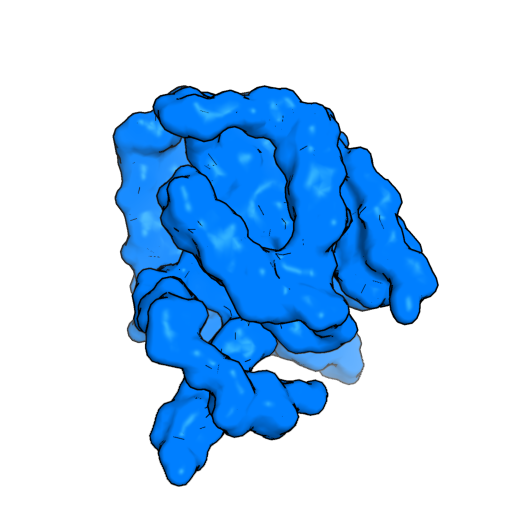 A N 1
ATOM 618 C CA . VAL A 1 90 ? 24.874 23.704 30.357 1.00 44.34 90 VAL A CA 1
ATOM 619 C C . VAL A 1 90 ? 25.614 24.426 31.474 1.00 46.86 90 VAL A C 1
ATOM 620 O O . VAL A 1 90 ? 26.683 23.987 31.906 1.00 45.77 90 VAL A O 1
ATOM 624 N N . LYS A 1 91 ? 25.044 25.528 31.951 1.00 49.95 91 LYS A N 1
ATOM 625 C CA . LYS A 1 91 ? 25.687 26.301 33.007 1.00 53.44 91 LYS A CA 1
ATOM 626 C C . LYS A 1 91 ? 25.978 25.407 34.208 1.00 55.09 91 LYS A C 1
ATOM 627 O O . LYS A 1 91 ? 26.817 25.730 35.051 1.00 56.57 91 LYS A O 1
ATOM 633 N N . LYS A 1 92 ? 25.286 24.275 34.274 1.00 57.74 92 LYS A N 1
ATOM 634 C CA . LYS A 1 92 ? 25.500 23.310 35.346 1.00 59.32 92 LYS A CA 1
ATOM 635 C C . LYS A 1 92 ? 26.726 22.495 34.926 1.00 60.61 92 LYS A C 1
ATOM 636 O O . LYS A 1 92 ? 26.671 21.267 34.829 1.00 59.53 92 LYS A O 1
ATOM 642 N N . LEU A 1 93 ? 27.817 23.212 34.651 1.00 61.27 93 LEU A N 1
ATOM 643 C CA . LEU A 1 93 ? 29.092 22.633 34.234 1.00 61.79 93 LEU A CA 1
ATOM 644 C C . LEU A 1 93 ? 29.161 21.120 34.430 1.00 62.62 93 LEU A C 1
ATOM 645 O O . LEU A 1 93 ? 30.201 20.577 34.807 1.00 63.22 93 LEU A O 1
ATOM 650 N N . SER A 1 107 ? 15.603 15.511 25.456 1.00 50.76 107 SER A N 1
ATOM 651 C CA . SER A 1 107 ? 16.964 14.990 25.503 1.00 48.64 107 SER A CA 1
ATOM 652 C C . SER A 1 107 ? 17.987 16.121 25.416 1.00 47.27 107 SER A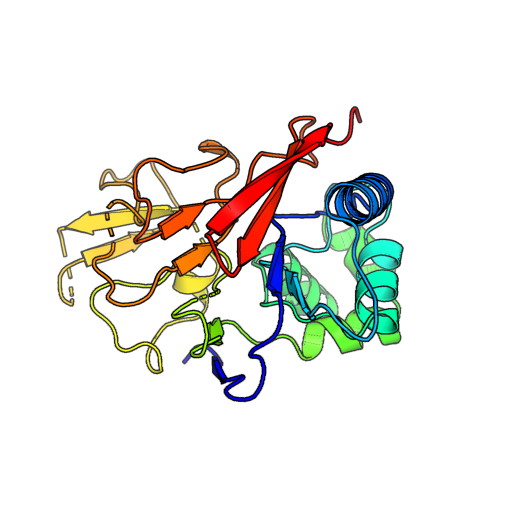 C 1
ATOM 653 O O . SER A 1 107 ? 18.873 16.114 24.560 1.00 46.71 107 SER A O 1
ATOM 656 N N . LEU A 1 108 ? 17.860 17.090 26.314 1.00 45.59 108 LEU A N 1
ATOM 657 C CA . LEU A 1 108 ? 18.769 18.225 26.336 1.00 45.53 108 LEU A CA 1
ATOM 658 C C . LEU A 1 108 ? 20.132 17.868 26.918 1.00 44.28 108 LEU A C 1
ATOM 659 O O . LEU A 1 108 ? 21.108 18.578 26.685 1.00 44.22 108 LEU A O 1
ATOM 664 N N . ALA A 1 109 ? 20.197 16.772 27.672 1.00 43.39 109 ALA A N 1
ATOM 665 C CA . ALA A 1 109 ? 21.457 16.341 28.279 1.00 42.13 109 ALA A CA 1
ATOM 666 C C . ALA A 1 109 ? 22.518 16.100 27.207 1.00 40.67 109 ALA A C 1
ATOM 667 O O . ALA A 1 109 ? 23.589 16.708 27.236 1.00 41.44 109 ALA A O 1
ATOM 669 N N . PRO A 1 110 ? 22.238 15.212 26.243 1.00 39.85 110 PRO A N 1
ATOM 670 C CA . PRO A 1 110 ? 23.223 14.951 25.187 1.00 39.72 110 PRO A CA 1
ATOM 671 C C . PRO A 1 110 ? 23.646 16.250 24.478 1.00 39.11 110 PRO A C 1
ATOM 672 O O . PRO A 1 110 ? 24.813 16.440 24.145 1.00 37.57 110 PRO A O 1
ATOM 676 N N . LEU A 1 111 ? 22.681 17.138 24.250 1.00 37.98 111 LEU A N 1
ATOM 677 C CA . LEU A 1 111 ? 22.949 18.412 23.587 1.00 36.58 111 LEU A CA 1
ATOM 678 C C . LEU A 1 111 ? 23.818 19.332 24.442 1.00 36.06 111 LEU A C 1
ATOM 679 O O . LEU A 1 111 ? 24.696 20.027 23.929 1.00 34.63 111 LEU A O 1
ATOM 684 N N . ALA A 1 112 ? 23.569 19.332 25.745 1.00 34.71 112 ALA A N 1
ATOM 685 C CA . ALA A 1 112 ? 24.330 20.166 26.663 1.00 37.38 112 ALA A CA 1
ATOM 686 C C . ALA A 1 112 ? 25.818 19.794 26.684 1.00 39.03 112 ALA A C 1
ATOM 687 O O . ALA A 1 112 ? 26.678 20.662 26.780 1.00 39.82 112 ALA A O 1
ATOM 689 N N . GLN A 1 113 ? 26.122 18.504 26.602 1.00 39.47 113 GLN A N 1
ATOM 690 C CA . GLN A 1 113 ? 27.514 18.061 26.626 1.00 40.42 113 GLN A CA 1
ATOM 691 C C . GLN A 1 113 ? 28.256 18.388 25.328 1.00 40.53 113 GLN A C 1
ATOM 692 O O . GLN A 1 113 ? 29.480 18.551 25.329 1.00 40.23 113 GLN A O 1
ATOM 698 N N . SER A 1 114 ? 27.513 18.506 24.231 1.00 39.88 114 SER A N 1
ATOM 699 C CA . SER A 1 114 ? 28.117 18.778 22.929 1.00 39.62 114 SER A CA 1
ATOM 700 C C . SER A 1 114 ? 27.991 20.200 22.375 1.00 39.81 114 SER A C 1
ATOM 701 O O . SER A 1 114 ? 28.478 20.471 21.276 1.00 38.60 114 SER A O 1
ATOM 704 N N . ILE A 1 115 ? 27.365 21.111 23.117 1.00 39.40 115 ILE A N 1
ATOM 705 C CA . ILE A 1 115 ? 27.193 22.470 22.606 1.00 38.44 115 ILE A CA 1
ATOM 706 C C . ILE A 1 115 ? 28.473 23.307 22.538 1.00 38.03 115 ILE A C 1
ATOM 707 O O . ILE A 1 115 ? 29.152 23.522 23.544 1.00 37.07 115 ILE A O 1
ATOM 712 N N . PRO A 1 116 ? 28.822 23.780 21.330 1.00 38.30 116 PRO A N 1
ATOM 713 C CA . PRO A 1 116 ? 30.018 24.600 21.107 1.00 39.29 116 PRO A CA 1
ATOM 714 C C . PRO A 1 116 ? 29.842 26.042 21.579 1.00 40.72 116 PRO A C 1
ATOM 715 O O . PRO A 1 116 ? 28.718 26.543 21.680 1.00 40.49 116 PRO A O 1
ATOM 719 N N . THR A 1 117 ? 30.966 26.694 21.865 1.00 41.99 117 THR A N 1
ATOM 720 C CA . THR A 1 117 ? 30.991 28.067 22.357 1.00 43.20 117 THR A CA 1
ATOM 721 C C . THR A 1 117 ? 30.157 29.070 21.562 1.00 42.75 117 THR A C 1
ATOM 722 O O . THR A 1 117 ? 29.323 29.776 22.134 1.00 40.43 117 THR A O 1
ATOM 726 N N . ASP A 1 118 ? 30.384 29.144 20.252 1.00 41.48 118 ASP A N 1
ATOM 727 C CA . ASP A 1 118 ? 29.646 30.086 19.424 1.00 41.19 118 ASP A CA 1
ATOM 728 C C . ASP A 1 118 ? 28.134 29.904 19.574 1.00 40.73 118 ASP A C 1
ATOM 729 O O . ASP A 1 118 ? 27.418 30.862 19.872 1.00 37.65 118 ASP A O 1
ATOM 734 N N . VAL A 1 119 ? 27.652 28.677 19.390 1.00 39.93 119 VAL A N 1
ATOM 735 C CA . VAL A 1 119 ? 26.226 28.403 19.529 1.00 39.58 119 VAL A CA 1
ATOM 736 C C . VAL A 1 119 ? 25.728 28.880 20.897 1.00 39.36 119 VAL A C 1
ATOM 737 O O . VAL A 1 119 ? 24.764 29.639 20.992 1.00 38.02 119 VAL A O 1
ATOM 741 N N . GLU A 1 120 ? 26.398 28.435 21.954 1.00 38.82 120 GLU A N 1
ATOM 742 C CA . GLU A 1 120 ? 26.027 28.813 23.313 1.00 40.33 120 GLU A CA 1
ATOM 743 C C . GLU A 1 120 ? 25.999 30.333 23.491 1.00 39.77 120 GLU A C 1
ATOM 744 O O . GLU A 1 120 ? 25.167 30.867 24.232 1.00 39.59 120 GLU A O 1
ATOM 750 N N . THR A 1 121 ? 26.906 31.023 22.807 1.00 37.42 121 THR A N 1
ATOM 751 C CA . THR A 1 121 ? 26.981 32.475 22.893 1.00 36.79 121 THR A CA 1
ATOM 752 C C . THR A 1 121 ? 25.782 33.144 22.232 1.00 35.00 121 THR A C 1
ATOM 753 O O . THR A 1 121 ? 25.213 34.084 22.786 1.00 33.94 121 THR A O 1
ATOM 757 N N . TYR A 1 122 ? 25.398 32.652 21.056 1.00 34.32 122 TYR A N 1
ATOM 758 C CA . TYR A 1 122 ? 24.261 33.204 20.325 1.00 34.08 122 TYR A CA 1
ATOM 759 C C . TYR A 1 122 ? 22.984 33.080 21.144 1.00 33.91 122 TYR A C 1
ATOM 760 O O . TYR A 1 122 ? 22.206 34.032 21.235 1.00 34.21 122 TYR A O 1
ATOM 769 N N . LEU A 1 123 ? 22.771 31.903 21.731 1.00 35.25 123 LEU A N 1
ATOM 770 C CA . LEU A 1 123 ? 21.583 31.643 22.547 1.00 35.22 123 LEU A CA 1
ATOM 771 C C . LEU A 1 123 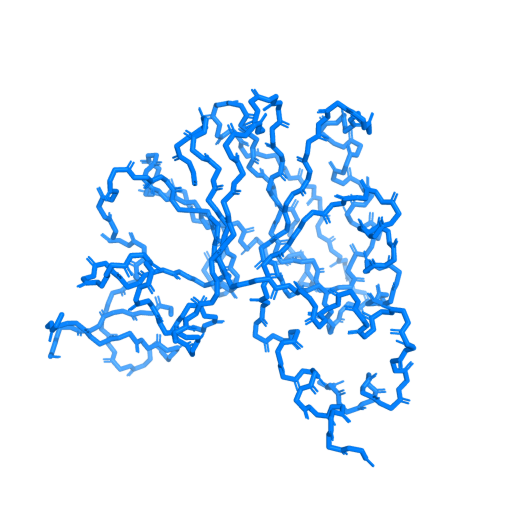? 21.580 32.467 23.827 1.00 35.81 123 LEU A C 1
ATOM 772 O O . LEU A 1 123 ? 20.537 32.925 24.292 1.00 36.64 123 LEU A O 1
ATOM 777 N N . SER A 1 124 ? 22.763 32.645 24.391 1.00 37.43 124 SER A N 1
ATOM 778 C CA . SER A 1 124 ? 22.926 33.374 25.634 1.00 38.81 124 SER A CA 1
ATOM 779 C C . SER A 1 124 ? 22.608 34.865 25.527 1.00 39.20 124 SER A C 1
ATOM 780 O O . SER A 1 124 ? 22.485 35.545 26.538 1.00 38.78 124 SER A O 1
ATOM 783 N N . GLN A 1 125 ? 22.466 35.373 24.308 1.00 40.10 125 GLN A N 1
ATOM 784 C CA . GLN A 1 125 ? 22.176 36.792 24.128 1.00 41.37 125 GLN A CA 1
ATOM 785 C C . GLN A 1 125 ? 20.755 37.085 23.652 1.00 39.21 125 GLN A C 1
ATOM 786 O O . GLN A 1 125 ? 20.416 38.235 23.384 1.00 39.53 125 GLN A O 1
ATOM 792 N N . LEU A 1 126 ? 19.919 36.054 23.565 1.00 35.69 126 LEU A N 1
ATOM 793 C CA . LEU A 1 126 ? 18.548 36.237 23.102 1.00 31.77 126 LEU A CA 1
ATOM 794 C C . LEU A 1 126 ? 17.613 36.866 24.131 1.00 30.28 126 LEU A C 1
ATOM 795 O O . LEU A 1 126 ? 17.591 36.464 25.291 1.00 29.60 126 LEU A O 1
ATOM 800 N N . PRO A 1 127 ? 16.818 37.864 23.709 1.00 27.55 127 PRO A N 1
ATOM 801 C CA . PRO A 1 127 ? 15.882 38.514 24.625 1.00 27.64 127 PRO A CA 1
ATOM 802 C C . PRO A 1 127 ? 14.624 37.640 24.700 1.00 2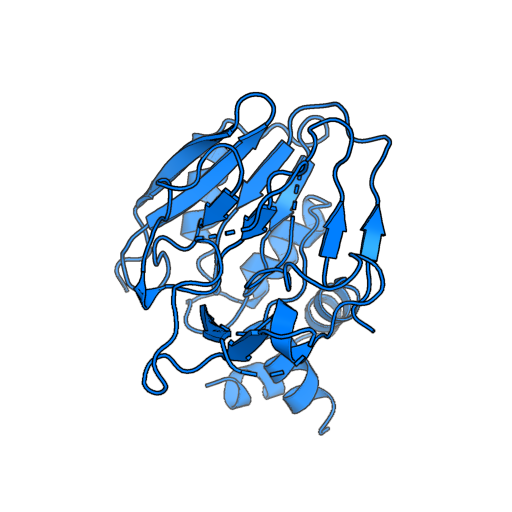8.06 127 PRO A C 1
ATOM 803 O O . PRO A 1 127 ? 14.506 36.642 23.980 1.00 29.33 127 PRO A O 1
ATOM 807 N N . HIS A 1 128 ? 13.690 38.012 25.565 1.00 28.72 128 HIS A N 1
ATOM 808 C CA . HIS A 1 128 ? 12.450 37.260 25.713 1.00 27.53 128 HIS A CA 1
ATOM 809 C C . HIS A 1 128 ? 11.377 37.841 24.797 1.00 26.77 128 HIS A C 1
ATOM 810 O O . HIS A 1 128 ? 10.504 37.121 24.298 1.00 25.23 128 HIS A O 1
ATOM 817 N N . ILE A 1 129 ? 11.451 39.151 24.586 1.00 23.40 129 ILE A N 1
ATOM 818 C CA . ILE A 1 129 ? 10.475 39.856 23.769 1.00 22.73 129 ILE A CA 1
ATOM 819 C C . ILE A 1 129 ? 11.124 40.839 22.804 1.00 22.77 129 ILE A C 1
ATOM 820 O O . ILE A 1 129 ? 12.070 41.534 23.161 1.00 24.61 129 ILE A O 1
ATOM 825 N N . ILE A 1 130 ? 10.610 40.894 21.580 1.00 23.72 130 ILE A N 1
ATOM 826 C CA . ILE A 1 130 ? 11.120 41.832 20.584 1.00 24.19 130 ILE A CA 1
ATOM 827 C C . ILE A 1 130 ? 9.960 42.649 20.028 1.00 24.72 130 ILE A C 1
ATOM 828 O O . ILE A 1 130 ? 8.953 42.092 19.578 1.00 25.05 130 ILE A O 1
ATOM 833 N N . ARG A 1 131 ? 10.095 43.972 20.086 1.00 24.01 131 ARG A N 1
ATOM 834 C CA . ARG A 1 131 ? 9.067 44.874 19.576 1.00 24.84 131 ARG A CA 1
ATOM 835 C C . ARG A 1 131 ? 9.496 45.421 18.210 1.00 25.15 131 ARG A C 1
ATOM 836 O O . ARG A 1 131 ? 10.628 45.888 18.050 1.00 26.01 131 ARG A O 1
ATOM 844 N N . ILE A 1 132 ? 8.588 45.356 17.238 1.00 24.67 132 ILE A N 1
ATOM 845 C CA . ILE A 1 132 ? 8.829 45.837 15.870 1.00 25.08 132 ILE A CA 1
ATOM 846 C C . ILE A 1 132 ? 7.693 46.826 15.605 1.00 23.00 132 ILE A C 1
ATOM 847 O O . ILE A 1 132 ? 6.740 46.531 14.868 1.00 21.43 132 ILE A O 1
ATOM 852 N N . PRO A 1 133 ? 7.788 48.021 16.212 1.00 23.72 133 PRO A N 1
ATOM 853 C CA . PRO A 1 133 ? 6.796 49.097 16.106 1.00 24.01 133 PRO A CA 1
ATOM 854 C C . PRO A 1 133 ? 6.368 49.576 14.722 1.00 25.98 133 PRO A C 1
ATOM 855 O O . PRO A 1 133 ? 5.211 49.945 14.531 1.00 26.96 133 PRO A O 1
ATOM 859 N N . ALA A 1 134 ? 7.274 49.562 13.753 1.00 27.83 134 ALA A N 1
ATOM 860 C CA . ALA A 1 134 ? 6.926 50.011 12.408 1.00 29.37 134 ALA A CA 1
ATOM 861 C C . ALA A 1 134 ? 5.770 49.197 11.815 1.00 29.72 134 ALA A C 1
ATOM 862 O O . ALA A 1 134 ? 4.967 49.709 11.024 1.00 28.58 134 ALA A O 1
ATOM 864 N N . HIS A 1 135 ? 5.694 47.928 12.204 1.00 27.11 135 HIS A N 1
ATOM 865 C CA . HIS A 1 135 ? 4.658 47.027 11.714 1.00 23.94 135 HIS A CA 1
ATOM 866 C C . HIS A 1 135 ? 3.626 46.710 12.792 1.00 25.05 135 HIS A C 1
ATOM 867 O O . HIS A 1 135 ? 2.761 45.850 12.598 1.00 23.51 135 HIS A O 1
ATOM 874 N N . ASN A 1 136 ? 3.723 47.420 13.918 1.00 24.09 136 ASN A N 1
ATOM 875 C CA . ASN A 1 136 ? 2.847 47.232 15.071 1.00 24.99 136 ASN A CA 1
ATOM 876 C C . ASN A 1 136 ? 2.798 45.751 15.480 1.00 25.20 136 ASN A C 1
ATOM 877 O O . ASN A 1 136 ? 1.730 45.172 15.655 1.00 20.16 136 ASN A O 1
ATOM 882 N N . VAL A 1 137 ? 3.979 45.159 15.643 1.00 26.37 137 VAL A N 1
ATOM 883 C CA . VAL A 1 137 ? 4.114 43.753 16.021 1.00 25.71 137 VAL A CA 1
ATOM 884 C C . VAL A 1 137 ? 4.979 43.549 17.270 1.00 25.09 137 VAL A C 1
ATOM 885 O O . VAL A 1 137 ? 5.840 44.372 17.582 1.00 23.55 137 VAL A O 1
ATOM 897 N N . VAL A 1 139 ? 6.963 40.135 19.350 1.00 22.63 139 VAL A N 1
ATOM 898 C CA . VAL A 1 139 ? 7.293 38.714 19.332 1.00 22.16 139 VAL A CA 1
ATOM 899 C C . VAL A 1 139 ? 7.687 38.174 20.709 1.00 21.72 139 VAL A C 1
ATOM 900 O O . VAL A 1 139 ? 8.524 38.758 21.399 1.00 21.92 139 VAL A O 1
ATOM 904 N N . ALA A 1 140 ? 7.059 37.068 21.103 1.00 21.66 140 ALA A N 1
ATOM 905 C CA . ALA A 1 140 ? 7.344 36.380 22.364 1.00 20.04 140 ALA A CA 1
ATOM 906 C C . ALA A 1 140 ? 7.235 34.883 22.034 1.00 19.99 140 ALA A C 1
ATOM 907 O O . ALA A 1 140 ? 6.556 34.508 21.081 1.00 21.73 140 ALA A O 1
ATOM 909 N N . HIS A 1 141 ? 7.892 34.026 22.807 1.00 20.70 141 HIS A N 1
ATOM 910 C CA . HIS A 1 141 ? 7.859 32.597 22.502 1.00 22.09 141 HIS A CA 1
ATOM 911 C C . HIS A 1 141 ? 6.505 31.907 22.677 1.00 21.73 141 HIS A C 1
ATOM 912 O O . HIS A 1 141 ? 6.038 31.211 21.765 1.00 23.08 141 HIS A O 1
ATOM 919 N N . ALA A 1 142 ? 5.878 32.089 23.837 1.00 20.64 142 ALA A N 1
ATOM 920 C CA . ALA A 1 142 ? 4.585 31.460 24.112 1.00 20.37 142 ALA A CA 1
ATOM 921 C C . ALA A 1 142 ? 3.433 32.458 24.146 1.00 19.58 142 ALA A C 1
ATOM 922 O O . ALA A 1 142 ? 2.314 32.144 23.731 1.00 17.44 142 ALA A O 1
ATOM 924 N N . GLY A 1 143 ? 3.699 33.658 24.647 1.00 18.75 143 GLY A N 1
ATOM 925 C CA . GLY A 1 143 ? 2.644 34.657 24.710 1.00 19.17 143 GLY A CA 1
ATOM 926 C C . GLY A 1 143 ? 2.968 35.797 25.648 1.00 19.76 143 GLY A C 1
ATOM 927 O O . GLY A 1 143 ? 4.105 35.929 26.103 1.00 21.00 143 GLY A O 1
ATOM 928 N N . LEU A 1 144 ? 1.972 36.634 25.923 1.00 21.28 144 LEU A N 1
ATOM 929 C CA . LEU A 1 144 ? 2.135 37.764 26.835 1.00 22.63 144 LEU A CA 1
ATOM 930 C C . LEU A 1 144 ? 0.942 37.794 27.786 1.00 24.37 144 LEU A C 1
ATOM 931 O O . LEU A 1 144 ? -0.179 37.473 27.393 1.00 24.46 144 LEU A O 1
ATOM 936 N N . HIS A 1 145 ? 1.175 38.157 29.040 1.00 26.16 145 HIS A N 1
ATOM 937 C CA . HIS A 1 145 ? 0.066 38.234 29.987 1.00 27.19 145 HIS A CA 1
ATOM 938 C C . HIS A 1 145 ? -0.686 39.521 29.642 1.00 27.57 145 HIS A C 1
ATOM 939 O O . HIS A 1 145 ? -0.131 40.618 29.722 1.00 26.37 145 HIS A O 1
ATOM 946 N N . PRO A 1 146 ? -1.962 39.400 29.244 1.00 30.07 146 PRO A N 1
ATOM 947 C CA . PRO A 1 146 ? -2.789 40.555 28.874 1.00 31.35 146 PRO A CA 1
ATOM 948 C C . PRO A 1 146 ? -3.102 41.570 29.967 1.00 32.79 146 PRO A C 1
ATOM 949 O O . PRO A 1 146 ? -3.779 42.564 29.702 1.00 33.79 146 PRO A O 1
ATOM 953 N N . GLN A 1 147 ? -2.618 41.344 31.184 1.00 33.68 147 GLN A N 1
ATOM 954 C CA . GLN A 1 147 ? -2.896 42.288 32.265 1.00 35.65 147 GLN A CA 1
ATOM 955 C C . GLN A 1 147 ? -1.633 42.895 32.861 1.00 36.71 147 GLN A C 1
ATOM 956 O O . GLN A 1 147 ? -1.694 43.620 33.857 1.00 38.95 147 GLN A O 1
ATOM 962 N N . ARG A 1 148 ? -0.489 42.599 32.254 1.00 37.32 148 ARG A N 1
ATOM 963 C CA . ARG A 1 148 ? 0.783 43.141 32.726 1.00 36.62 148 ARG A CA 1
ATOM 964 C C . ARG A 1 148 ? 1.431 43.980 31.628 1.00 37.49 148 ARG A C 1
ATOM 965 O O . ARG A 1 148 ? 1.282 43.683 30.439 1.00 34.51 148 ARG A O 1
ATOM 973 N N . PRO A 1 149 ? 2.141 45.052 32.018 1.00 36.89 149 PRO A N 1
ATOM 974 C CA . PRO A 1 149 ? 2.819 45.928 31.061 1.00 36.66 149 PRO A CA 1
ATOM 975 C C . PRO A 1 149 ? 3.898 45.122 30.339 1.00 36.37 149 PRO A C 1
ATOM 976 O O . PRO A 1 149 ? 4.530 44.246 30.938 1.00 34.64 149 PRO A O 1
ATOM 980 N N . VAL A 1 150 ? 4.105 45.430 29.062 1.00 35.64 150 VAL A N 1
ATOM 981 C CA . VAL A 1 150 ? 5.093 44.738 28.238 1.00 36.45 150 VAL A CA 1
ATOM 982 C C . VAL A 1 150 ? 6.460 44.657 28.915 1.00 37.58 150 VAL A C 1
ATOM 983 O O . VAL A 1 150 ? 7.141 43.631 28.839 1.00 36.10 150 VAL A O 1
ATOM 987 N N . ASP A 1 151 ? 6.851 45.738 29.585 1.00 38.35 151 ASP A N 1
ATOM 988 C CA . ASP A 1 151 ? 8.140 45.796 30.264 1.00 40.22 151 ASP A CA 1
ATOM 989 C C . ASP A 1 151 ? 8.139 45.129 31.638 1.00 40.83 151 ASP A C 1
ATOM 990 O O . ASP A 1 151 ? 9.186 45.017 32.284 1.00 40.24 151 ASP A O 1
ATOM 995 N N . ARG A 1 152 ? 6.968 44.685 32.083 1.00 41.26 152 ARG A N 1
ATOM 996 C CA . ARG A 1 152 ? 6.859 44.029 33.380 1.00 40.71 152 ARG A CA 1
ATOM 997 C C . ARG A 1 152 ? 6.259 42.629 33.269 1.00 39.73 152 ARG A C 1
ATOM 998 O O . ARG A 1 152 ? 5.406 42.231 34.065 1.00 37.85 152 ARG A O 1
ATOM 1006 N N . GLN A 1 153 ? 6.724 41.885 32.270 1.00 36.78 153 GLN A N 1
ATOM 1007 C CA . GLN A 1 153 ? 6.262 40.522 32.051 1.00 34.57 153 GLN A CA 1
ATOM 1008 C C . GLN A 1 153 ? 7.231 39.589 32.775 1.00 34.92 153 GLN A C 1
ATOM 1009 O O . GLN A 1 153 ? 8.308 40.015 33.196 1.00 31.72 153 GLN A O 1
ATOM 1015 N N . TYR A 1 154 ? 6.843 38.323 32.920 1.00 35.40 154 TYR A N 1
ATOM 1016 C CA . TYR A 1 154 ? 7.671 37.326 33.599 1.00 34.34 154 TYR A CA 1
ATOM 1017 C C . TYR A 1 154 ? 8.137 36.229 32.644 1.00 33.53 154 TYR A C 1
ATOM 1018 O O . TYR A 1 154 ? 7.363 35.735 31.828 1.00 31.88 154 TYR A O 1
ATOM 1027 N N . GLU A 1 155 ? 9.407 35.857 32.772 1.00 33.58 155 GLU A N 1
ATOM 1028 C CA . GLU A 1 155 ? 10.046 34.849 31.936 1.00 34.71 155 GLU A CA 1
ATOM 1029 C C . GLU A 1 155 ? 9.346 33.495 31.840 1.00 35.41 155 GLU A C 1
ATOM 1030 O O . GLU A 1 155 ? 9.168 32.959 30.738 1.00 34.98 155 GLU A O 1
ATOM 1036 N N . ASP A 1 156 ? 8.958 32.933 32.981 1.00 34.98 156 ASP A N 1
ATOM 1037 C CA . ASP A 1 156 ? 8.284 31.642 32.985 1.00 34.13 156 ASP A CA 1
ATOM 1038 C C . ASP A 1 156 ? 6.987 31.696 32.169 1.00 32.58 156 ASP A C 1
ATOM 1039 O O . ASP A 1 156 ? 6.689 30.780 31.400 1.00 32.62 156 ASP A O 1
ATOM 1044 N N . GLU A 1 157 ? 6.233 32.780 32.321 1.00 29.92 157 GLU A N 1
ATOM 1045 C CA . GLU A 1 157 ? 4.978 32.945 31.596 1.00 28.20 157 GLU A CA 1
ATOM 1046 C C . GLU A 1 157 ? 5.189 33.173 30.098 1.00 25.24 157 GLU A C 1
ATOM 1047 O O . GLU A 1 157 ? 4.582 32.491 29.276 1.00 24.12 157 GLU A O 1
ATOM 1053 N N . VAL A 1 158 ? 6.058 34.115 29.737 1.00 25.02 158 VAL A N 1
ATOM 1054 C CA . VAL A 1 158 ? 6.295 34.408 28.326 1.00 24.45 158 VAL A CA 1
ATOM 1055 C C . VAL A 1 158 ? 6.933 33.275 27.522 1.00 23.01 158 VAL A C 1
ATOM 1056 O O . VAL A 1 158 ? 6.897 33.288 26.291 1.00 21.98 158 VAL A O 1
ATOM 1060 N N . THR A 1 159 ? 7.500 32.285 28.199 1.00 23.54 159 THR A N 1
ATOM 1061 C CA . THR A 1 159 ? 8.122 31.176 27.475 1.00 25.23 159 THR A CA 1
ATOM 1062 C C . THR A 1 159 ? 7.382 29.845 27.574 1.00 25.00 159 THR A C 1
ATOM 1063 O O . THR A 1 159 ? 7.748 28.888 26.879 1.00 23.92 159 THR A O 1
ATOM 1067 N N . THR A 1 160 ? 6.346 29.774 28.411 1.00 22.84 160 THR A N 1
ATOM 1068 C CA . THR A 1 160 ? 5.612 28.511 28.575 1.00 25.54 160 THR A CA 1
ATOM 1069 C C . THR A 1 160 ? 4.080 28.544 28.589 1.00 26.27 160 THR A C 1
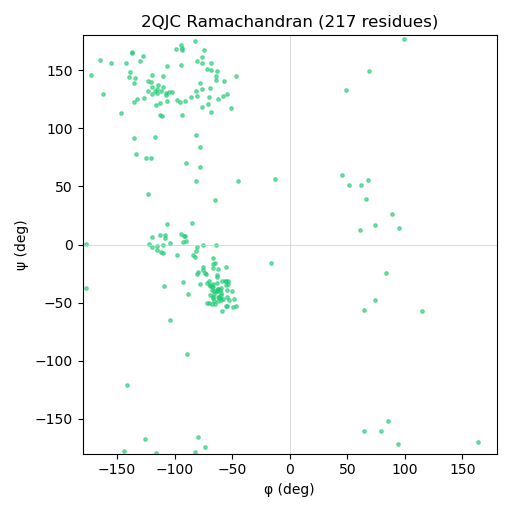ATOM 1070 O O . THR A 1 160 ? 3.448 27.485 28.555 1.00 25.96 160 THR A O 1
ATOM 1082 N N . ARG A 1 162 ? 0.119 28.522 27.889 1.00 25.65 162 ARG A N 1
ATOM 1083 C CA . ARG A 1 162 ? -0.802 27.968 26.899 1.00 25.89 162 ARG A CA 1
ATOM 1084 C C . ARG A 1 162 ? -2.222 28.440 27.229 1.00 24.85 162 ARG A C 1
ATOM 1085 O O . ARG A 1 162 ? -3.024 28.752 26.335 1.00 23.13 162 ARG A O 1
ATOM 1093 N N . ASN A 1 163 ? -2.508 28.513 28.526 1.00 24.69 163 ASN A N 1
ATOM 1094 C CA . ASN A 1 163 ? -3.818 28.902 29.021 1.00 25.99 163 ASN A CA 1
ATOM 1095 C C . ASN A 1 163 ? -3.826 30.037 30.052 1.00 26.10 163 ASN A C 1
ATOM 1096 O O . ASN A 1 163 ? -2.813 30.354 30.674 1.00 26.57 163 ASN A O 1
ATOM 1101 N N . LEU A 1 164 ? -5.002 30.634 30.219 1.00 28.42 164 LEU A N 1
ATOM 1102 C CA . LEU A 1 164 ? -5.238 31.700 31.191 1.00 29.63 164 LEU A CA 1
ATOM 1103 C C . LEU A 1 164 ? -6.532 31.322 31.929 1.00 31.84 164 LEU A C 1
ATOM 1104 O O . LEU A 1 164 ? -7.580 31.077 31.304 1.00 28.39 164 LEU A O 1
ATOM 1109 N N . ILE A 1 165 ? -6.443 31.265 33.254 1.00 33.05 165 ILE A N 1
ATOM 1110 C CA . ILE A 1 165 ? -7.575 30.893 34.095 1.00 38.05 165 ILE A CA 1
ATOM 1111 C C . ILE A 1 165 ? -8.011 32.047 34.990 1.00 41.41 165 ILE A C 1
ATOM 1112 O O . ILE A 1 165 ? -7.187 32.658 35.678 1.00 40.95 165 ILE A O 1
ATOM 1117 N N . GLU A 1 166 ? -9.308 32.329 34.992 1.00 46.00 166 GLU A N 1
ATOM 1118 C CA . GLU A 1 166 ? -9.842 33.406 35.816 1.00 50.84 166 GLU A CA 1
ATOM 1119 C C . GLU A 1 166 ? -9.720 33.009 37.277 1.00 51.81 166 GLU A C 1
ATOM 1120 O O . GLU A 1 166 ? -10.349 32.051 37.720 1.00 51.80 166 GLU A O 1
ATOM 1126 N N . LYS A 1 167 ? -8.891 33.744 38.014 1.00 54.19 167 LYS A N 1
ATOM 1127 C CA . LYS A 1 167 ? -8.658 33.489 39.433 1.00 55.55 167 LYS A CA 1
ATOM 1128 C C . LYS A 1 167 ? -7.713 34.525 40.030 1.00 55.85 167 LYS A C 1
ATOM 1129 O O . LYS A 1 167 ? -6.515 34.528 39.745 1.00 56.02 167 LYS A O 1
ATOM 1135 N N . VAL A 1 175 ? -3.942 41.017 36.818 1.00 50.35 175 VAL A N 1
ATOM 1136 C CA . VAL A 1 175 ? -4.003 40.729 38.241 1.00 48.65 175 VAL A CA 1
ATOM 1137 C C . VAL A 1 175 ? -5.076 39.698 38.585 1.00 48.24 175 VAL A C 1
ATOM 1138 O O . VAL A 1 175 ? -5.057 39.128 39.680 1.00 48.64 175 VAL A O 1
ATOM 1142 N N . THR A 1 176 ? -6.007 39.453 37.664 1.00 45.87 176 THR A N 1
ATOM 1143 C CA . THR A 1 176 ? -7.082 38.497 37.920 1.00 44.58 176 THR A CA 1
ATOM 1144 C C . THR A 1 176 ? -7.016 37.194 37.116 1.00 43.96 176 THR A C 1
ATOM 1145 O O . THR A 1 176 ? -7.865 36.316 37.269 1.00 42.86 176 THR A O 1
ATOM 1149 N N . LEU A 1 177 ? -6.006 37.061 36.268 1.00 43.75 177 LEU A N 1
ATOM 1150 C CA . LEU A 1 177 ? -5.867 35.859 35.457 1.00 41.51 177 LEU A CA 1
ATOM 1151 C C . LEU A 1 177 ? -4.541 35.177 35.739 1.00 40.77 177 LEU A C 1
ATOM 1152 O O . LEU A 1 177 ? -3.518 35.841 35.909 1.00 41.69 177 LEU A O 1
ATOM 1157 N N . THR A 1 178 ? -4.559 33.849 35.793 1.00 39.88 178 THR A N 1
ATOM 1158 C CA . THR A 1 178 ? -3.340 33.082 36.034 1.00 38.97 178 THR A CA 1
ATOM 1159 C C . THR A 1 178 ? -2.868 32.391 34.754 1.00 37.33 178 THR A C 1
ATOM 1160 O O . THR A 1 178 ? -3.610 31.625 34.134 1.00 35.18 178 THR A O 1
ATOM 1164 N N . ALA A 1 179 ? -1.630 32.673 34.365 1.00 38.15 179 ALA A N 1
ATOM 1165 C CA . ALA A 1 179 ? -1.041 32.075 33.172 1.00 38.36 179 ALA A CA 1
ATOM 1166 C C . ALA A 1 179 ? -0.529 30.684 33.507 1.00 37.75 179 ALA A C 1
ATOM 1167 O O . ALA A 1 179 ? 0.162 30.498 34.505 1.00 39.00 179 ALA A O 1
ATOM 1169 N N . THR A 1 180 ? -0.863 29.700 32.684 1.00 38.15 180 THR A N 1
ATOM 1170 C CA . THR A 1 180 ? -0.384 28.352 32.952 1.00 38.33 180 THR A CA 1
ATOM 1171 C C . THR A 1 180 ? 0.056 27.586 31.704 1.00 37.47 180 THR A C 1
ATOM 1172 O O . THR A 1 180 ? -0.523 27.728 30.625 1.00 37.51 180 THR A O 1
ATOM 1176 N N . GLU A 1 181 ? 1.093 26.777 31.870 1.00 36.85 181 GLU A N 1
ATOM 1177 C CA . GLU A 1 181 ? 1.626 25.957 30.790 1.00 38.20 181 GLU A CA 1
ATOM 1178 C C . GLU A 1 181 ? 0.767 24.707 30.630 1.00 39.35 181 GLU A C 1
ATOM 1179 O O . GLU A 1 181 ? 0.702 24.111 29.555 1.00 37.19 181 GLU A O 1
ATOM 1185 N N . GLU A 1 182 ? 0.110 24.313 31.715 1.00 40.71 182 GLU A N 1
ATOM 1186 C CA . GLU A 1 182 ? -0.744 23.137 31.692 1.00 42.87 182 GLU A CA 1
ATOM 1187 C C . GLU A 1 182 ? -2.106 23.477 31.087 1.00 40.48 182 GLU A C 1
ATOM 1188 O O . GLU A 1 182 ? -2.514 24.641 31.049 1.00 38.20 182 GLU A O 1
ATOM 1194 N N . THR A 1 183 ? -2.797 22.456 30.597 1.00 38.31 183 THR A N 1
ATOM 1195 C CA . THR A 1 183 ? -4.098 22.658 29.983 1.00 37.83 183 THR A CA 1
ATOM 1196 C C . THR A 1 183 ? -5.192 21.890 30.732 1.00 37.05 183 THR A C 1
ATOM 1197 O O . THR A 1 183 ? -6.375 21.994 30.401 1.00 36.62 183 THR A O 1
ATOM 1201 N N . ASN A 1 184 ? -4.794 21.142 31.759 1.00 37.28 184 ASN A N 1
ATOM 1202 C CA . ASN A 1 184 ? -5.744 20.359 32.546 1.00 38.99 184 ASN A CA 1
ATOM 1203 C C . ASN A 1 184 ? -6.330 21.087 33.763 1.00 40.55 184 ASN A C 1
ATOM 1204 O O . ASN A 1 184 ? -7.036 20.481 34.570 1.00 39.31 184 ASN A O 1
ATOM 1209 N N . ASP A 1 185 ? -6.040 22.376 33.902 1.00 41.58 185 ASP A N 1
ATOM 1210 C CA . ASP A 1 185 ? -6.579 23.144 35.020 1.00 44.08 185 ASP A CA 1
ATOM 1211 C C . ASP A 1 185 ? -7.667 24.087 34.545 1.00 43.75 185 ASP A C 1
ATOM 1212 O O . ASP A 1 185 ? -8.021 25.035 35.238 1.00 45.86 185 ASP A O 1
ATOM 1217 N N . GLY A 1 186 ? -8.199 23.821 33.360 1.00 42.80 186 GLY A N 1
ATOM 1218 C CA . GLY A 1 186 ? -9.237 24.670 32.820 1.00 41.70 186 GLY A CA 1
ATOM 1219 C C . GLY A 1 186 ? -8.659 25.938 32.220 1.00 42.25 186 GLY A C 1
ATOM 1220 O O . GLY A 1 186 ? -7.467 26.004 31.910 1.00 41.74 186 GLY A O 1
ATOM 1221 N N . GLY A 1 187 ? -9.506 26.950 32.063 1.00 41.91 187 GLY A N 1
ATOM 1222 C CA . GLY A 1 187 ? -9.063 28.203 31.489 1.00 40.15 187 GLY A CA 1
ATOM 1223 C C . GLY A 1 187 ? -9.330 28.223 29.998 1.00 40.42 187 GLY A C 1
ATOM 1224 O O . GLY A 1 187 ? -9.998 27.333 29.463 1.00 38.78 187 GLY A O 1
ATOM 1225 N N . LYS A 1 188 ? -8.811 29.242 29.323 1.00 38.37 188 LYS A N 1
ATOM 1226 C CA . LYS A 1 188 ? -8.987 29.371 27.887 1.00 37.91 188 LYS A CA 1
ATOM 1227 C C . LYS A 1 188 ? -7.632 29.625 27.253 1.00 36.04 188 LYS A C 1
ATOM 1228 O O . LYS A 1 188 ? -6.694 30.062 27.926 1.00 35.21 188 LYS A O 1
ATOM 1234 N N . PRO A 1 189 ? -7.499 29.325 25.954 1.00 34.58 189 PRO A N 1
ATOM 1235 C CA . PRO A 1 189 ? -6.222 29.552 25.273 1.00 33.09 189 PRO A CA 1
ATOM 1236 C C . PRO A 1 189 ? -5.840 31.010 25.480 1.00 32.93 189 PRO A C 1
ATOM 1237 O O . PRO A 1 189 ? -6.660 31.909 25.256 1.00 33.54 189 PRO A O 1
ATOM 1241 N N . TRP A 1 190 ? -4.607 31.247 25.919 1.00 28.87 190 TRP A N 1
ATOM 1242 C CA . TRP A 1 190 ? -4.177 32.607 26.201 1.00 27.51 190 TRP A CA 1
ATOM 1243 C C . TRP A 1 190 ? -4.481 33.619 25.087 1.00 26.46 190 TRP A C 1
ATOM 1244 O O . TRP A 1 190 ? -5.015 34.693 25.360 1.00 26.71 190 TRP A O 1
ATOM 1255 N N . ALA A 1 191 ? -4.172 33.277 23.839 1.00 25.88 191 ALA A N 1
ATOM 1256 C CA . ALA A 1 191 ? -4.391 34.202 22.727 1.00 23.31 191 ALA A CA 1
ATOM 1257 C C . ALA A 1 191 ? -5.806 34.759 22.608 1.00 26.00 191 ALA A C 1
ATOM 1258 O O . ALA A 1 191 ? -5.989 35.899 22.165 1.00 22.03 191 ALA A O 1
ATOM 1260 N N . SER A 1 192 ? -6.812 33.979 23.001 1.00 26.70 192 SER A N 1
ATOM 1261 C CA . SER A 1 192 ? -8.190 34.471 22.907 1.00 27.19 192 SER A CA 1
ATOM 1262 C C . SER A 1 192 ? -8.419 35.664 23.836 1.00 28.01 192 SER A C 1
ATOM 1263 O O . SER A 1 192 ? -9.377 36.416 23.664 1.00 28.34 192 SER A O 1
ATOM 1274 N N . TRP A 1 194 ? -6.076 38.115 24.369 1.00 28.25 194 TRP A N 1
ATOM 1275 C CA . TRP A 1 194 ? -5.238 39.243 23.970 1.00 27.36 194 TRP A CA 1
ATOM 1276 C C . TRP A 1 194 ? -6.042 40.310 23.236 1.00 29.03 194 TRP A C 1
ATOM 1277 O O . TRP A 1 194 ? -6.819 40.005 22.327 1.00 29.88 194 TRP A O 1
ATOM 1288 N N . ARG A 1 195 ? -5.846 41.568 23.623 1.00 29.10 195 ARG A N 1
ATOM 1289 C CA . ARG A 1 195 ? -6.597 42.656 23.014 1.00 30.91 195 ARG A CA 1
ATOM 1290 C C . ARG A 1 195 ? -5.834 43.699 22.195 1.00 30.31 195 ARG A C 1
ATOM 1291 O O . ARG A 1 195 ? -6.449 44.568 21.586 1.00 30.89 195 ARG A O 1
ATOM 1299 N N . GLY A 1 196 ? -4.509 43.614 22.164 1.00 29.76 196 GLY A N 1
ATOM 1300 C CA . GLY A 1 196 ? -3.741 44.575 21.391 1.00 27.41 196 GLY A CA 1
ATOM 1301 C C . GLY A 1 196 ? -3.439 45.847 22.163 1.00 26.84 196 GLY A C 1
ATOM 1302 O O . GLY A 1 196 ? -3.362 45.818 23.387 1.00 25.98 196 GLY A O 1
ATOM 1303 N N . PRO A 1 197 ? -3.275 46.992 21.479 1.00 25.43 197 PRO A N 1
ATOM 1304 C CA . PRO A 1 197 ? -3.357 47.198 20.030 1.00 24.50 197 PRO A CA 1
ATOM 1305 C C . PRO A 1 197 ? -2.334 46.446 19.171 1.00 25.15 197 PRO A C 1
ATOM 1306 O O . PRO A 1 197 ? -2.566 46.255 17.980 1.00 25.48 197 PRO A O 1
ATOM 1310 N N . GLU A 1 198 ? -1.215 46.020 19.753 1.00 23.80 198 GLU A N 1
ATOM 1311 C CA . GLU A 1 198 ? -0.205 45.302 18.974 1.00 26.51 198 GLU A CA 1
ATOM 1312 C C . GLU A 1 198 ? -0.610 43.882 18.588 1.00 26.71 198 GLU A C 1
ATOM 1313 O O . GLU A 1 198 ? -1.386 43.231 19.282 1.00 26.97 198 GLU A O 1
ATOM 1319 N N . THR A 1 199 ? -0.079 43.411 17.464 1.00 26.41 199 THR A N 1
ATOM 1320 C CA . THR A 1 199 ? -0.320 42.039 17.034 1.00 25.93 199 THR A CA 1
ATOM 1321 C C . THR A 1 199 ? 0.833 41.242 17.648 1.00 25.84 199 THR A C 1
ATOM 1322 O O . THR A 1 199 ? 2.003 41.569 17.429 1.00 25.57 199 THR A O 1
ATOM 1326 N N . VAL A 1 200 ? 0.511 40.217 18.430 1.00 25.16 200 VAL A N 1
ATOM 1327 C CA . VAL A 1 200 ? 1.543 39.391 19.041 1.00 22.59 200 VAL A CA 1
ATOM 1328 C C . VAL A 1 200 ? 1.746 38.133 18.205 1.00 22.99 200 VAL A C 1
ATOM 1329 O O . VAL A 1 200 ? 0.797 37.395 17.932 1.00 23.75 200 VAL A O 1
ATOM 1333 N N . VAL A 1 201 ? 2.983 37.903 17.785 1.00 21.86 201 VAL A N 1
ATOM 1334 C CA . VAL A 1 201 ? 3.310 36.728 16.994 1.00 19.61 201 VAL A CA 1
ATOM 1335 C C . VAL A 1 201 ? 4.095 35.766 17.890 1.00 20.09 201 VAL A C 1
ATOM 1336 O O . VAL A 1 201 ? 5.091 36.146 18.512 1.00 18.50 201 VAL A O 1
ATOM 1340 N N . PHE A 1 202 ? 3.654 34.516 17.940 1.00 19.59 202 PHE A N 1
ATOM 1341 C CA . PHE A 1 202 ? 4.292 33.533 18.809 1.00 20.62 202 PHE A CA 1
ATOM 1342 C C . PHE A 1 202 ? 4.347 32.122 18.220 1.00 18.85 202 PHE A C 1
ATOM 1343 O O . PHE A 1 202 ? 3.919 31.895 17.096 1.00 22.24 202 PHE A O 1
ATOM 1351 N N . GLY A 1 203 ? 4.873 31.186 19.004 1.00 19.46 203 GLY A N 1
ATOM 1352 C CA . GLY A 1 203 ? 4.962 29.784 18.609 1.00 18.40 203 GLY A CA 1
ATOM 1353 C C . GLY A 1 203 ? 4.666 28.920 19.835 1.00 18.63 203 GLY A C 1
ATOM 1354 O O . GLY A 1 203 ? 3.584 29.020 20.410 1.00 17.67 203 GLY A O 1
ATOM 1355 N N . HIS A 1 204 ? 5.614 28.066 20.224 1.00 19.94 204 HIS A N 1
ATOM 1356 C CA . HIS A 1 204 ? 5.500 27.210 21.415 1.00 21.11 204 HIS A CA 1
ATOM 1357 C C . HIS A 1 204 ? 4.429 26.109 21.513 1.00 23.63 204 HIS A C 1
ATOM 1358 O O . HIS A 1 204 ? 4.764 24.942 21.743 1.00 23.52 204 HIS A O 1
ATOM 1365 N N . ASP A 1 205 ? 3.160 26.487 21.355 1.00 24.78 205 ASP A N 1
ATOM 1366 C CA . ASP A 1 205 ? 2.016 25.579 21.502 1.00 24.51 205 ASP A CA 1
ATOM 1367 C C . ASP A 1 205 ? 1.733 24.643 20.319 1.00 25.76 205 ASP A C 1
ATOM 1368 O O . ASP A 1 205 ? 0.695 24.761 19.660 1.00 23.23 205 ASP A O 1
ATOM 1373 N N . ALA A 1 206 ? 2.644 23.701 20.072 1.00 25.72 206 ALA A N 1
ATOM 1374 C CA . ALA A 1 206 ? 2.490 22.740 18.974 1.00 25.60 206 ALA A CA 1
ATOM 1375 C C . ALA A 1 206 ? 1.179 21.952 19.059 1.00 24.59 206 ALA A C 1
ATOM 1376 O O . ALA A 1 206 ? 0.608 21.567 18.040 1.00 24.09 206 ALA A O 1
ATOM 1378 N N . ARG A 1 207 ? 0.697 21.705 20.274 1.00 27.70 207 ARG A N 1
ATOM 1379 C CA . ARG A 1 207 ? -0.556 20.959 20.443 1.00 27.25 207 ARG A CA 1
ATOM 1380 C C . ARG A 1 207 ? -1.728 21.574 19.687 1.00 26.91 207 ARG A C 1
ATOM 1381 O O . ARG A 1 207 ? -2.638 20.865 19.267 1.00 26.43 207 ARG A O 1
ATOM 1389 N N . ARG A 1 208 ? -1.720 22.894 19.537 1.00 26.93 208 ARG A N 1
ATOM 1390 C CA . ARG A 1 208 ? -2.806 23.578 18.851 1.00 27.35 208 ARG A CA 1
ATOM 1391 C C . ARG A 1 208 ? -2.527 23.894 17.393 1.00 28.77 208 ARG A C 1
ATOM 1392 O O . ARG A 1 208 ? -3.423 24.322 16.662 1.00 29.49 208 ARG A O 1
ATOM 1400 N N . GLY A 1 209 ? -1.285 23.692 16.969 1.00 29.33 209 GLY A N 1
ATOM 1401 C CA . GLY A 1 209 ? -0.936 23.969 15.591 1.00 30.30 209 GLY A CA 1
ATOM 1402 C C . GLY A 1 209 ? -1.060 25.440 15.250 1.00 31.62 209 GLY A C 1
ATOM 1403 O O . GLY A 1 209 ? -1.065 26.298 16.135 1.00 30.26 209 GLY A O 1
ATOM 1404 N N . LEU A 1 210 ? -1.160 25.730 13.957 1.00 31.52 210 LEU A N 1
ATOM 1405 C CA . LEU A 1 210 ? -1.282 27.100 13.477 1.00 31.76 210 LEU A CA 1
ATOM 1406 C C . LEU A 1 210 ? -2.569 27.732 14.008 1.00 32.42 210 LEU A C 1
ATOM 1407 O O . LEU A 1 210 ? -3.653 27.182 13.822 1.00 31.34 210 LEU A O 1
ATOM 1412 N N . GLN A 1 211 ? -2.447 28.881 14.675 1.00 31.32 211 GLN A N 1
ATOM 1413 C CA . GLN A 1 211 ? -3.608 29.584 15.218 1.00 30.82 211 GLN A CA 1
ATOM 1414 C C . GLN A 1 211 ? -3.806 30.894 14.462 1.00 32.15 211 GLN A C 1
ATOM 1415 O O . GLN A 1 211 ? -2.993 31.813 14.586 1.00 30.62 211 GLN A O 1
ATOM 1421 N N . GLU A 1 212 ? -4.885 30.978 13.686 1.00 33.35 212 GLU A N 1
ATOM 1422 C CA . GLU A 1 212 ? -5.179 32.178 12.901 1.00 35.06 212 GLU A CA 1
ATOM 1423 C C . GLU A 1 212 ? -6.529 32.820 13.204 1.00 33.67 212 GLU A C 1
ATOM 1424 O O . GLU A 1 212 ? -6.873 33.833 12.598 1.00 32.86 212 GLU A O 1
ATOM 1430 N N . GLN A 1 213 ? -7.291 32.252 14.132 1.00 33.57 213 GLN A N 1
ATOM 1431 C CA . GLN A 1 213 ? -8.617 32.795 14.434 1.00 34.90 213 GLN A CA 1
ATOM 1432 C C . GLN A 1 213 ? -8.614 34.075 15.264 1.00 34.48 213 GLN A C 1
ATOM 1433 O O . GLN A 1 213 ? -9.672 34.627 15.566 1.00 35.94 213 GLN A O 1
ATOM 1439 N N . TYR A 1 214 ? -7.438 34.558 15.631 1.00 32.79 214 TYR A N 1
ATOM 1440 C CA . TYR A 1 214 ? -7.375 35.767 16.433 1.00 31.48 214 TYR A CA 1
ATOM 1441 C C . TYR A 1 214 ? -6.764 36.910 15.648 1.00 29.38 214 TYR A C 1
ATOM 1442 O O . TYR A 1 214 ? -6.475 37.971 16.198 1.00 28.82 214 TYR A O 1
ATOM 1451 N N . LYS A 1 215 ? -6.559 36.686 14.358 1.00 30.07 215 LYS A N 1
ATOM 1452 C CA . LYS A 1 215 ? -6.006 37.727 13.511 1.00 31.84 215 LYS A CA 1
ATOM 1453 C C . LYS A 1 215 ? -7.010 38.871 13.513 1.00 32.00 215 LYS A C 1
ATOM 1454 O O . LYS A 1 215 ? -8.212 38.656 13.659 1.00 33.48 215 LYS A O 1
ATOM 1460 N N . PRO A 1 216 ? -6.528 40.107 13.372 1.00 32.39 216 PRO A N 1
ATOM 1461 C CA . PRO A 1 216 ? -5.113 40.447 13.217 1.00 30.80 216 PRO A CA 1
ATOM 1462 C C . PRO A 1 216 ? -4.405 40.737 14.548 1.00 29.57 216 PRO A C 1
ATOM 1463 O O . PRO A 1 216 ? -3.249 41.157 14.555 1.00 29.08 216 PRO A O 1
ATOM 1467 N N . LEU A 1 217 ? -5.088 40.505 15.667 1.00 27.56 217 LEU A N 1
ATOM 1468 C CA . LEU A 1 217 ? -4.504 40.782 16.978 1.00 25.06 217 LEU A CA 1
ATOM 1469 C C . LEU A 1 217 ? -3.427 39.801 17.435 1.00 24.01 217 LEU A C 1
ATOM 1470 O O . LEU A 1 217 ? -2.586 40.150 18.260 1.00 22.03 217 LEU A O 1
ATOM 1475 N N . ALA A 1 218 ? -3.455 38.580 16.912 1.00 23.58 218 ALA A N 1
ATOM 1476 C CA . ALA A 1 218 ? -2.461 37.576 17.289 1.00 25.54 218 ALA A CA 1
ATOM 1477 C C . ALA A 1 218 ? -2.276 36.507 16.212 1.00 25.66 218 ALA A C 1
ATOM 1478 O O . ALA A 1 218 ? -3.169 36.279 15.392 1.00 27.66 218 ALA A O 1
ATOM 1480 N N . ILE A 1 219 ? -1.108 35.861 16.221 1.00 24.14 219 ILE A N 1
ATOM 1481 C CA . ILE A 1 219 ? -0.784 34.815 15.251 1.00 21.55 219 ILE A CA 1
ATOM 1482 C C . ILE A 1 219 ? 0.111 33.728 15.856 1.00 22.89 219 ILE A C 1
ATOM 1483 O O . ILE A 1 219 ? 1.275 33.989 16.198 1.00 20.89 219 ILE A O 1
ATOM 1488 N N . GLY A 1 220 ? -0.437 32.517 15.992 1.00 20.52 220 GLY A N 1
ATOM 1489 C CA . GLY A 1 220 ? 0.329 31.404 16.532 1.00 23.21 220 GLY A CA 1
ATOM 1490 C C . GLY A 1 220 ? 0.941 30.628 15.374 1.00 23.47 220 GLY A C 1
ATOM 1491 O O . GLY A 1 220 ? 0.223 29.973 14.615 1.00 24.75 220 GLY A O 1
ATOM 1492 N N . LEU A 1 221 ? 2.264 30.683 15.243 1.00 23.44 221 LEU A N 1
ATOM 1493 C CA . LEU A 1 221 ? 2.953 30.017 14.136 1.00 24.04 221 LEU A CA 1
ATOM 1494 C C . LEU A 1 221 ? 3.471 28.603 14.355 1.00 24.28 221 LEU A C 1
ATOM 1495 O O . LEU A 1 221 ? 4.079 28.039 13.442 1.00 25.23 221 LEU A O 1
ATOM 1500 N N . ASP A 1 222 ? 3.252 28.006 15.522 1.00 23.30 222 ASP A N 1
ATOM 1501 C CA . ASP A 1 222 ? 3.795 26.665 15.706 1.00 25.65 222 ASP A CA 1
ATOM 1502 C C . ASP A 1 222 ? 2.983 25.562 15.031 1.00 26.39 222 ASP A C 1
ATOM 1503 O O . ASP A 1 222 ? 2.157 24.897 15.668 1.00 26.58 222 ASP A O 1
ATOM 1508 N N . SER A 1 223 ? 3.249 25.374 13.738 1.00 26.53 223 SER A N 1
ATOM 1509 C CA . SER A 1 223 ? 2.579 24.369 12.918 1.00 27.05 223 SER A CA 1
ATOM 1510 C C . SER A 1 223 ? 3.205 22.965 12.994 1.00 28.08 223 SER A C 1
ATOM 1511 O O . SER A 1 223 ? 2.975 22.130 12.114 1.00 28.20 223 SER A O 1
ATOM 1514 N N . ARG A 1 224 ? 4.006 22.727 14.034 1.00 28.17 224 ARG A N 1
ATOM 1515 C CA . ARG A 1 224 ? 4.630 21.423 14.291 1.00 29.24 224 ARG A CA 1
ATOM 1516 C C . ARG A 1 224 ? 5.672 20.920 13.299 1.00 30.97 224 ARG A C 1
ATOM 1517 O O . ARG A 1 224 ? 5.714 19.725 13.010 1.00 31.52 224 ARG A O 1
ATOM 1525 N N . CYS A 1 225 ? 6.527 21.799 12.797 1.00 33.18 225 CYS A N 1
ATOM 1526 C CA . CYS A 1 225 ? 7.537 21.385 11.830 1.00 33.83 225 CYS A CA 1
ATOM 1527 C C . CYS A 1 225 ? 8.320 20.109 12.198 1.00 33.42 225 CYS A C 1
ATOM 1528 O O . CYS A 1 225 ? 8.391 19.173 11.405 1.00 34.29 225 CYS A O 1
ATOM 1531 N N . VAL A 1 226 ? 8.898 20.076 13.394 1.00 33.21 226 VAL A N 1
ATOM 1532 C CA . VAL A 1 226 ? 9.691 18.931 13.841 1.00 33.02 226 VAL A CA 1
ATOM 1533 C C . VAL A 1 226 ? 8.907 17.637 14.059 1.00 32.86 226 VAL A C 1
ATOM 1534 O O . VAL A 1 226 ? 9.486 16.556 14.073 1.00 35.21 226 VAL A O 1
ATOM 1538 N N . TYR A 1 227 ? 7.596 17.746 14.227 1.00 33.33 227 TYR A N 1
ATOM 1539 C CA . TYR A 1 227 ? 6.751 16.580 14.446 1.00 33.59 227 TYR A CA 1
ATOM 1540 C C . TYR A 1 227 ? 6.157 16.072 13.131 1.00 34.84 227 TYR A C 1
ATOM 1541 O O . TYR A 1 227 ? 5.271 15.210 13.136 1.00 33.98 227 TYR A O 1
ATOM 1550 N N . GLY A 1 228 ? 6.629 16.621 12.012 1.00 34.45 228 GLY A N 1
ATOM 1551 C CA . GLY A 1 228 ? 6.131 16.200 10.713 1.00 34.51 228 GLY A CA 1
ATOM 1552 C C . GLY A 1 228 ? 5.005 17.052 10.156 1.00 35.20 228 GLY A C 1
ATOM 1553 O O . GLY A 1 228 ? 4.334 16.656 9.198 1.00 34.00 228 GLY A O 1
ATOM 1554 N N . GLY A 1 229 ? 4.797 18.226 10.749 1.00 35.94 229 GLY A N 1
ATOM 1555 C CA . GLY A 1 229 ? 3.743 19.118 10.294 1.00 34.31 229 GLY A CA 1
ATOM 1556 C C . GLY A 1 229 ? 4.181 20.094 9.211 1.00 35.25 229 GLY A C 1
ATOM 1557 O O . GLY A 1 229 ? 4.156 19.764 8.020 1.00 35.06 229 GLY A O 1
ATOM 1558 N N . ARG A 1 230 ? 4.571 21.300 9.620 1.00 33.09 230 ARG A N 1
ATOM 1559 C CA . ARG A 1 230 ? 5.013 22.341 8.690 1.00 31.98 230 ARG A CA 1
ATOM 1560 C C . ARG A 1 230 ? 5.754 23.465 9.424 1.00 31.56 230 ARG A C 1
ATOM 1561 O O . ARG A 1 230 ? 5.597 23.637 10.639 1.00 30.12 230 ARG A O 1
ATOM 1569 N N . LEU A 1 231 ? 6.569 24.218 8.685 1.00 30.76 231 LEU A N 1
ATOM 1570 C CA . LEU A 1 231 ? 7.308 25.348 9.248 1.00 29.39 231 LEU A CA 1
ATOM 1571 C C . LEU A 1 231 ? 6.677 26.585 8.620 1.00 29.97 231 LEU A C 1
ATOM 1572 O O . LEU A 1 231 ? 6.811 26.819 7.416 1.00 29.36 231 LEU A O 1
ATOM 1577 N N . SER A 1 232 ? 5.978 27.362 9.444 1.00 29.14 232 SER A N 1
ATOM 1578 C CA . SER A 1 232 ? 5.275 28.551 8.987 1.00 27.70 232 SER A CA 1
ATOM 1579 C C . SER A 1 232 ? 5.919 29.874 9.375 1.00 27.53 232 SER A C 1
ATOM 1580 O O . SER A 1 232 ? 6.625 29.973 10.380 1.00 27.65 232 SER A O 1
ATOM 1583 N N . ALA A 1 233 ? 5.655 30.895 8.567 1.00 26.01 233 ALA A N 1
ATOM 1584 C CA . ALA A 1 233 ? 6.180 32.222 8.832 1.00 26.86 233 ALA A CA 1
ATOM 1585 C C . ALA A 1 233 ? 5.121 33.273 8.541 1.00 26.99 233 ALA A C 1
ATOM 1586 O O . ALA A 1 233 ? 4.270 33.083 7.661 1.00 26.74 233 ALA A O 1
ATOM 1588 N N . ALA A 1 234 ? 5.176 34.368 9.294 1.00 25.23 234 ALA A N 1
ATOM 1589 C CA . ALA A 1 234 ? 4.272 35.497 9.102 1.00 26.36 234 ALA A CA 1
ATOM 1590 C C . ALA A 1 234 ? 5.099 36.589 8.426 1.00 27.05 234 ALA A C 1
ATOM 1591 O O . ALA A 1 234 ? 6.208 36.905 8.864 1.00 25.40 234 ALA A O 1
ATOM 1593 N N . VAL A 1 235 ? 4.558 37.156 7.351 1.00 28.86 235 VAL A N 1
ATOM 1594 C CA . VAL A 1 235 ? 5.255 38.191 6.603 1.00 29.68 235 VAL A CA 1
ATOM 1595 C C . VAL A 1 235 ? 4.636 39.567 6.816 1.00 30.27 235 VAL A C 1
ATOM 1596 O O . VAL A 1 235 ? 3.428 39.739 6.700 1.00 31.14 235 VAL A O 1
ATOM 1600 N N . PHE A 1 236 ? 5.479 40.541 7.141 1.00 29.91 236 PHE A N 1
ATOM 1601 C CA . PHE A 1 236 ? 5.029 41.910 7.357 1.00 30.46 236 PHE A CA 1
ATOM 1602 C C . PHE A 1 236 ? 5.795 42.841 6.419 1.00 30.63 236 PHE A C 1
ATOM 1603 O O . PHE A 1 236 ? 7.000 42.680 6.219 1.00 29.92 236 PHE A O 1
ATOM 1611 N N . PRO A 1 237 ? 5.112 43.849 5.856 1.00 31.57 237 PRO A N 1
ATOM 1612 C CA . PRO A 1 237 ? 3.694 44.172 6.045 1.00 32.08 237 PRO A CA 1
ATOM 1613 C C . PRO A 1 237 ? 2.679 43.182 5.466 1.00 33.21 237 PRO A C 1
ATOM 1614 O O . PRO A 1 237 ? 2.970 42.439 4.526 1.00 33.29 237 PRO A O 1
ATOM 1618 N N . GLY A 1 238 ? 1.480 43.188 6.039 1.00 33.65 238 GLY A N 1
ATOM 1619 C CA . GLY A 1 238 ? 0.429 42.300 5.577 1.00 36.00 238 GLY A CA 1
ATOM 1620 C C . GLY A 1 238 ? 0.020 41.270 6.613 1.00 36.63 238 GLY A C 1
ATOM 1621 O O . GLY A 1 238 ? -1.146 41.193 6.995 1.00 36.17 238 GLY A O 1
ATOM 1622 N N . GLY A 1 239 ? 0.983 40.477 7.069 1.00 37.97 239 GLY A N 1
ATOM 1623 C CA . GLY A 1 239 ? 0.693 39.453 8.052 1.00 39.70 239 GLY A CA 1
ATOM 1624 C C . GLY A 1 239 ? 0.285 38.152 7.391 1.00 41.93 239 GLY A C 1
ATOM 1625 O O . GLY A 1 239 ? -0.438 37.349 7.978 1.00 41.84 239 GLY A O 1
ATOM 1626 N N . CYS A 1 240 ? 0.748 37.947 6.161 1.00 43.57 240 CYS A N 1
ATOM 1627 C CA . CYS A 1 240 ? 0.433 36.732 5.416 1.00 45.03 240 CYS A CA 1
ATOM 1628 C C . CYS A 1 240 ? 1.277 35.549 5.877 1.00 42.25 240 CYS A C 1
ATOM 1629 O O . CYS A 1 240 ? 2.475 35.682 6.134 1.00 41.74 240 CYS A O 1
ATOM 1632 N N . ILE A 1 241 ? 0.644 34.386 5.973 1.00 39.73 241 ILE A N 1
ATOM 1633 C CA . ILE A 1 241 ? 1.331 33.178 6.406 1.00 37.50 241 ILE A CA 1
ATOM 1634 C C . ILE A 1 241 ? 1.821 32.333 5.225 1.00 37.53 241 ILE A C 1
ATOM 1635 O O . ILE A 1 241 ? 1.038 31.933 4.364 1.00 35.83 241 ILE A O 1
ATOM 1640 N N . ILE A 1 242 ? 3.127 32.082 5.190 1.00 38.67 242 ILE A N 1
ATOM 1641 C CA . ILE A 1 242 ? 3.742 31.254 4.158 1.00 39.16 242 ILE A CA 1
ATOM 1642 C C . ILE A 1 242 ? 4.402 30.074 4.870 1.00 40.00 242 ILE A C 1
ATOM 1643 O O . ILE A 1 242 ? 5.154 30.262 5.825 1.00 37.72 242 ILE A O 1
ATOM 1648 N N . SER A 1 243 ? 4.124 28.860 4.402 1.00 40.17 243 SER A N 1
ATOM 1649 C CA . SER A 1 243 ? 4.696 27.674 5.021 1.00 40.70 243 SER A CA 1
ATOM 1650 C C . SER A 1 243 ? 5.189 26.653 4.008 1.00 41.28 243 SER A C 1
ATOM 1651 O O . SER A 1 243 ? 4.869 26.721 2.822 1.00 42.54 243 SER A O 1
ATOM 1654 N N . VAL A 1 244 ? 5.974 25.705 4.505 1.00 40.39 244 VAL A N 1
ATOM 1655 C CA . VAL A 1 244 ? 6.525 24.625 3.701 1.00 38.86 244 VAL A CA 1
ATOM 1656 C C . VAL A 1 244 ? 6.375 23.343 4.516 1.00 39.17 244 VAL A C 1
ATOM 1657 O O . VAL A 1 244 ? 6.124 23.390 5.726 1.00 35.59 244 VAL A O 1
ATOM 1661 N N . PRO A 1 245 ? 6.516 22.181 3.860 1.00 39.56 245 PRO A N 1
ATOM 1662 C CA . PRO A 1 245 ? 6.399 20.884 4.534 1.00 40.15 245 PRO A CA 1
ATOM 1663 C C . PRO A 1 245 ? 7.384 20.735 5.695 1.00 40.43 245 PRO A C 1
ATOM 1664 O O . PRO A 1 245 ? 8.532 21.168 5.598 1.00 40.20 245 PRO A O 1
ATOM 1668 N N . GLY A 1 246 ? 6.931 20.116 6.785 1.00 39.84 246 GLY A N 1
ATOM 1669 C CA . GLY A 1 246 ? 7.796 19.912 7.933 1.00 39.86 246 GLY A CA 1
ATOM 1670 C C . GLY A 1 246 ? 8.690 18.693 7.774 1.00 41.93 246 GLY A C 1
ATOM 1671 O O . GLY A 1 246 ? 8.649 18.024 6.743 1.00 42.08 246 GLY A O 1
ATOM 1672 N N . TRP A 1 247 ? 9.493 18.405 8.797 1.00 42.79 247 TRP A N 1
ATOM 1673 C CA . TRP A 1 247 ? 10.420 17.268 8.798 1.00 44.16 247 TRP A CA 1
ATOM 1674 C C . TRP A 1 247 ? 9.680 15.930 8.893 1.00 44.87 247 TRP A C 1
ATOM 1675 O O . TRP A 1 247 ? 8.864 15.730 9.789 1.00 43.92 247 TRP A O 1
ATOM 1686 N N . ASN A 1 248 ? 9.967 15.014 7.968 1.00 46.65 248 ASN A N 1
ATOM 1687 C CA . ASN A 1 248 ? 9.298 13.712 7.963 1.00 48.12 248 ASN A CA 1
ATOM 1688 C C . ASN A 1 248 ? 9.872 12.711 8.962 1.00 47.37 248 ASN A C 1
ATOM 1689 O O . ASN A 1 248 ? 9.366 11.595 9.081 1.00 47.87 248 ASN A O 1
ATOM 1694 N N . GLY A 1 249 ? 10.924 13.109 9.671 1.00 47.74 249 GLY A N 1
ATOM 1695 C CA . GLY A 1 249 ? 11.531 12.231 10.655 1.00 47.89 249 GLY A CA 1
ATOM 1696 C C . GLY A 1 249 ? 12.884 11.674 10.256 1.00 49.46 249 GLY A C 1
ATOM 1697 O O . GLY A 1 249 ? 13.466 10.853 10.971 1.00 48.99 249 GLY A O 1
#

InterPro domains:
  IPR004843 Calcineurin-like, phosphoesterase domain [PF00149] (18-202)
  IPR029052 Metallo-dependent phosphatase-like [G3DSA:3.60.21.10] (1-251)
  IPR029052 Metallo-dependent phosphatase-like [SSF56300] (12-234)
  IPR050126 Diadenosine polyphosphate hydrolase [PTHR42850] (14-246)

Secondary structure (DSSP, 8-state):
---EEE-TT--S-EEEE---TT-HHHHHHHHHHHT--TTTSEEEE-S--SSSSS-HHHHHHHHHHHT-EEPPPHHHHHHHHHHH---HHHHHHH--HHHHHHHHT--SEEE-GGGT--BSS---TTS-GGG--HHHHH--EEEE---EEEES-STT--EETT----SSPEEE---GGG--B-TTTTTEEE---BGGGTSEEEEEEETTTEEEEEE----